Protein AF-A0AAD7A1N7-F1 (afdb_monomer)

Nearest PDB structures (foldseek):
  4u9l-assembly1_A  TM=2.825E-01  e=8.563E+00  Thermus thermophilus HB8

Radius of gyration: 31.61 Å; Cα contacts (8 Å, |Δi|>4): 191; chains: 1; bounding box: 47×62×105 Å

Secondary structure (DSSP, 8-state):
--------------------------------PPPPPTTSHHHHSS-HHHHHHHHHHHHHHH-HHHHHHHGGGHHHHHHHHHHS-S-S-HHHHHHHHHHHHHHHHHHHHHHHHHHHHHHHHHHHHHHT-HHHHS-HHHHHHHHHHTTGGGSHHHHHHHHHHHHHHHHHHHHHHHH-GGGHHHHHHHHHHHHHHHHHHTTT--S--TTTHHHHHHHHHHHHHHHHHHHHHS----HHHHHHHHHHHHHHHHHHHHHHHHHHHSS-TTTTSTT-HHHHHHHHHH-

Mean predicted aligned error: 15.77 Å

Structure (mmCIF, N/CA/C/O backbone):
data_AF-A0AAD7A1N7-F1
#
_entry.id   AF-A0AAD7A1N7-F1
#
loop_
_atom_site.group_PDB
_atom_site.id
_atom_site.type_sym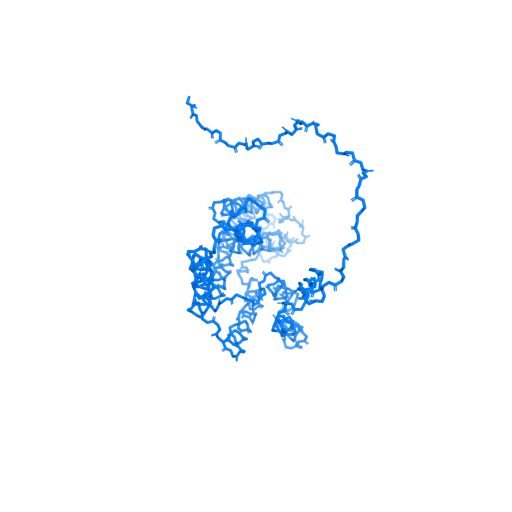bol
_atom_site.label_atom_id
_atom_site.label_alt_id
_atom_site.label_comp_id
_atom_site.label_asym_id
_atom_site.label_entity_id
_atom_site.label_seq_id
_atom_site.pdbx_PDB_ins_code
_atom_site.Cartn_x
_atom_site.Cartn_y
_atom_site.Cartn_z
_atom_site.occupancy
_atom_site.B_iso_or_equiv
_atom_site.auth_seq_id
_atom_site.auth_comp_id
_atom_site.auth_asym_id
_atom_site.auth_atom_id
_atom_site.pdbx_PDB_model_num
ATOM 1 N N . MET A 1 1 ? 10.925 37.060 13.774 1.00 38.03 1 MET A N 1
ATOM 2 C CA . MET A 1 1 ? 9.651 36.313 13.889 1.00 38.03 1 MET A CA 1
ATOM 3 C C . MET A 1 1 ? 9.986 34.977 14.539 1.00 38.03 1 MET A C 1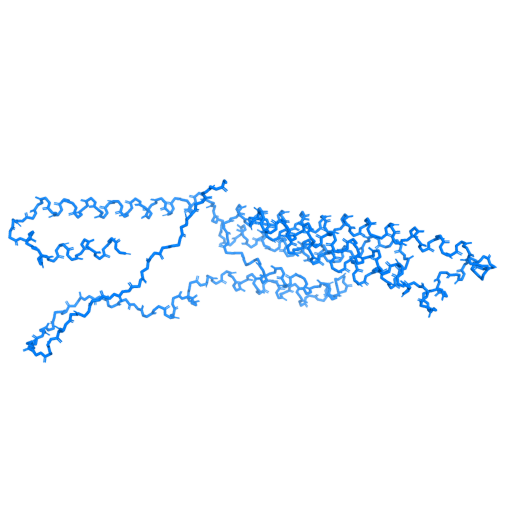
ATOM 5 O O . MET A 1 1 ? 10.585 34.152 13.877 1.00 38.03 1 MET A O 1
ATOM 9 N N . VAL A 1 2 ? 10.017 34.867 15.868 1.00 33.41 2 VAL A N 1
ATOM 10 C CA . VAL A 1 2 ? 8.900 34.861 16.840 1.00 33.41 2 VAL A CA 1
ATOM 11 C C . VAL A 1 2 ? 8.132 33.530 16.828 1.00 33.41 2 VAL A C 1
ATOM 13 O O . VAL A 1 2 ? 7.431 33.249 15.865 1.00 33.41 2 VAL A O 1
ATOM 16 N N . ALA A 1 3 ? 8.230 32.845 17.981 1.00 34.31 3 ALA A N 1
ATOM 17 C CA . ALA A 1 3 ? 7.344 31.821 18.561 1.00 34.31 3 ALA A CA 1
ATOM 18 C C . ALA A 1 3 ? 7.469 30.372 18.032 1.00 34.31 3 ALA A C 1
ATOM 20 O O . ALA A 1 3 ? 7.567 30.151 16.836 1.00 34.31 3 ALA A O 1
ATOM 21 N N . ARG A 1 4 ? 7.414 29.315 18.857 1.00 31.06 4 ARG A N 1
ATOM 22 C CA . ARG A 1 4 ? 7.379 29.171 20.326 1.00 31.06 4 ARG A CA 1
ATOM 23 C C . ARG A 1 4 ? 7.628 27.696 20.678 1.00 31.06 4 ARG A C 1
ATOM 25 O O . ARG A 1 4 ? 7.107 26.800 20.028 1.00 31.06 4 ARG A O 1
ATOM 32 N N . GLU A 1 5 ? 8.407 27.530 21.735 1.00 38.06 5 GLU A N 1
ATOM 33 C CA . GLU A 1 5 ? 8.433 26.506 22.783 1.00 38.06 5 GLU A CA 1
ATOM 34 C C . GLU A 1 5 ? 7.374 25.391 22.815 1.00 38.06 5 GLU A C 1
ATOM 36 O O . GLU A 1 5 ? 6.171 25.631 22.753 1.00 38.06 5 GLU A O 1
ATOM 41 N N . THR A 1 6 ? 7.842 24.173 23.108 1.00 32.16 6 THR A N 1
ATOM 42 C CA . THR A 1 6 ? 7.470 23.418 24.326 1.00 32.16 6 THR A CA 1
ATOM 43 C C . THR A 1 6 ? 8.372 22.184 24.445 1.00 32.16 6 THR A C 1
ATOM 45 O O . THR A 1 6 ? 8.095 21.125 23.888 1.00 32.16 6 THR A O 1
ATOM 48 N N . LYS A 1 7 ? 9.486 22.310 25.178 1.00 32.56 7 LYS A N 1
ATOM 49 C CA . LYS A 1 7 ? 10.144 21.157 25.799 1.00 32.56 7 LYS A CA 1
ATOM 50 C C . LYS A 1 7 ? 10.057 21.325 27.306 1.00 32.56 7 LYS A C 1
ATOM 52 O O . LYS A 1 7 ?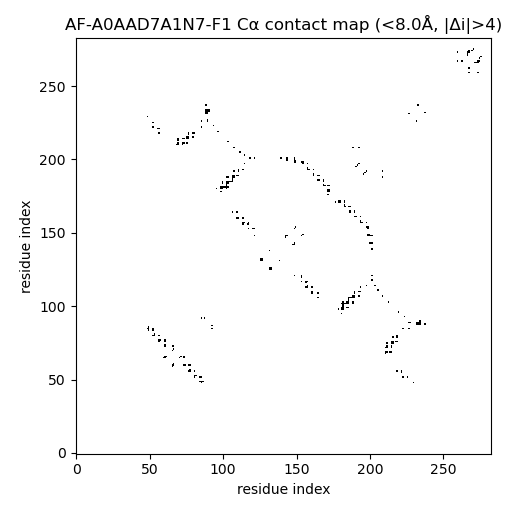 10.576 22.268 27.887 1.00 32.56 7 LYS A O 1
ATOM 57 N N . PHE A 1 8 ? 9.291 20.397 27.843 1.00 28.77 8 PHE A N 1
ATOM 58 C CA . PHE A 1 8 ? 8.895 20.183 29.214 1.00 28.77 8 PHE A CA 1
ATOM 59 C C . PHE A 1 8 ? 10.130 19.963 30.098 1.00 28.77 8 PHE A C 1
ATOM 61 O O . PHE A 1 8 ? 10.975 19.119 29.797 1.00 28.77 8 PHE A O 1
ATOM 68 N N . CYS A 1 9 ? 10.224 20.760 31.162 1.00 31.48 9 CYS A N 1
ATOM 69 C CA . CYS A 1 9 ? 11.112 20.558 32.298 1.00 31.48 9 CYS A CA 1
ATOM 70 C C . CYS A 1 9 ? 10.840 19.205 32.962 1.00 31.48 9 CYS A C 1
ATOM 72 O O . CYS A 1 9 ? 9.683 18.822 33.081 1.00 31.48 9 CYS A O 1
ATOM 74 N N . LEU A 1 10 ? 11.894 18.547 33.444 1.00 29.59 10 LEU A N 1
ATOM 75 C CA . LEU A 1 10 ? 12.014 18.025 34.812 1.00 29.59 10 LEU A CA 1
ATOM 76 C C . LEU A 1 10 ? 13.437 17.461 34.957 1.00 29.59 10 LEU A C 1
ATOM 78 O O . LEU A 1 10 ? 13.732 16.353 34.520 1.00 29.59 10 LEU A O 1
ATOM 82 N N . ALA A 1 11 ? 14.329 18.272 35.524 1.00 32.75 11 ALA A N 1
ATOM 83 C CA . ALA A 1 11 ? 15.546 17.802 36.167 1.00 32.75 11 ALA A CA 1
ATOM 84 C C . ALA A 1 11 ? 15.391 18.147 37.650 1.00 32.75 11 ALA A C 1
ATOM 86 O O . ALA A 1 11 ? 15.125 19.292 38.014 1.00 32.75 11 ALA A O 1
ATOM 87 N N . GLU A 1 12 ? 15.424 17.087 38.436 1.00 33.06 12 GLU A N 1
ATOM 88 C CA . GLU A 1 12 ? 15.034 16.955 39.828 1.00 33.06 12 GLU A CA 1
ATOM 89 C C . GLU A 1 12 ? 16.253 17.233 40.712 1.00 33.06 12 GLU A C 1
ATOM 91 O O . GLU A 1 12 ? 17.295 16.609 40.528 1.00 33.06 12 GLU A O 1
ATOM 96 N N . ASP A 1 13 ? 16.130 18.172 41.650 1.00 30.81 13 ASP A N 1
ATOM 97 C CA . ASP A 1 13 ? 17.070 18.328 42.759 1.00 30.81 13 ASP A CA 1
ATOM 98 C C . ASP A 1 13 ? 16.280 18.666 44.027 1.00 30.81 13 ASP A C 1
ATOM 100 O O . ASP A 1 13 ? 15.653 19.724 44.126 1.00 30.81 13 ASP A O 1
ATOM 104 N N . SER A 1 14 ? 16.212 17.716 44.960 1.00 35.47 14 SER A N 1
ATOM 105 C CA . SER A 1 14 ? 16.175 17.965 46.408 1.00 35.47 14 SER A CA 1
ATOM 106 C C . SER A 1 14 ? 16.147 16.640 47.171 1.00 35.47 14 SER A C 1
ATOM 108 O O . SER A 1 14 ? 15.133 15.965 47.333 1.00 35.47 14 SER A O 1
ATOM 110 N N . THR A 1 15 ? 17.324 16.309 47.682 1.00 35.03 15 THR A N 1
ATOM 111 C CA . THR A 1 15 ? 17.591 15.446 48.829 1.00 35.03 15 THR A CA 1
ATOM 112 C C . THR A 1 15 ? 16.569 15.608 49.962 1.00 35.03 15 THR A C 1
ATOM 114 O O . THR A 1 15 ? 16.513 16.656 50.607 1.00 35.03 15 THR A O 1
ATOM 117 N N . VAL A 1 16 ? 15.838 14.536 50.274 1.00 37.25 16 VAL A N 1
ATOM 118 C CA . VAL A 1 16 ? 15.186 14.334 51.575 1.00 37.25 16 VAL A CA 1
ATOM 119 C C . VAL A 1 16 ? 15.617 12.972 52.105 1.00 37.25 16 VAL A C 1
ATOM 121 O O . VAL A 1 16 ? 15.298 11.921 51.555 1.00 37.25 16 VAL A O 1
ATOM 124 N N . THR A 1 17 ? 16.402 13.024 53.170 1.00 34.56 17 THR A N 1
ATOM 125 C CA . THR A 1 17 ? 16.896 11.908 53.968 1.00 34.56 17 THR A CA 1
ATOM 126 C C . THR A 1 17 ? 15.738 11.217 54.694 1.00 34.56 17 THR A C 1
ATOM 128 O O . THR A 1 17 ? 15.094 11.811 55.556 1.00 34.56 17 THR A O 1
ATOM 131 N N . LEU A 1 18 ? 15.477 9.946 54.376 1.00 32.53 18 LEU A N 1
ATOM 132 C CA . LEU A 1 18 ? 14.566 9.092 55.143 1.00 32.53 18 LEU A CA 1
ATOM 133 C C . LEU A 1 18 ? 15.369 8.025 55.891 1.00 32.53 18 LEU A C 1
ATOM 135 O O . LEU A 1 18 ? 16.008 7.158 55.301 1.00 32.53 18 LEU A O 1
ATOM 139 N N . ASN A 1 19 ? 15.341 8.168 57.212 1.00 34.41 19 ASN A N 1
ATOM 140 C CA . ASN A 1 19 ? 15.938 7.302 58.220 1.00 34.41 19 ASN A CA 1
ATOM 141 C C . ASN A 1 19 ? 15.264 5.908 58.208 1.00 34.41 19 ASN A C 1
ATOM 143 O O . ASN A 1 19 ? 14.030 5.856 58.169 1.00 34.41 19 ASN A O 1
ATOM 147 N N . PRO A 1 20 ? 16.009 4.787 58.248 1.00 42.94 20 PRO A N 1
ATOM 148 C CA . PRO A 1 20 ? 15.433 3.453 58.195 1.00 42.94 20 PRO A CA 1
ATOM 149 C C . PRO A 1 20 ? 15.319 2.875 59.606 1.00 42.94 20 PRO A C 1
ATOM 151 O O . PRO A 1 20 ? 16.223 2.181 60.032 1.00 42.94 20 PRO A O 1
ATOM 154 N N . GLU A 1 21 ? 14.233 3.139 60.334 1.00 37.72 21 GLU A N 1
ATOM 155 C CA . GLU A 1 21 ? 13.842 2.305 61.483 1.00 37.72 21 GLU A CA 1
ATOM 156 C C . GLU A 1 21 ? 12.466 2.715 62.018 1.00 37.72 21 GLU A C 1
ATOM 158 O O . GLU A 1 21 ? 12.309 3.721 62.699 1.00 37.72 21 GLU A O 1
ATOM 163 N N . THR A 1 22 ? 11.436 1.942 61.674 1.00 39.34 22 THR A N 1
ATOM 164 C CA . THR A 1 22 ? 10.232 1.721 62.501 1.00 39.34 22 THR A CA 1
ATOM 165 C C . THR A 1 22 ? 9.461 0.544 61.906 1.00 39.34 22 THR A C 1
ATOM 167 O O . THR A 1 22 ? 8.505 0.667 61.144 1.00 39.34 22 THR A O 1
ATOM 170 N N . LEU A 1 23 ? 9.966 -0.639 62.246 1.00 36.31 23 LEU A N 1
ATOM 171 C CA . LEU A 1 23 ? 9.289 -1.925 62.168 1.00 36.31 23 LEU A CA 1
ATOM 172 C C . LEU A 1 23 ? 8.101 -1.948 63.138 1.00 36.31 23 LEU A C 1
ATOM 174 O O . LEU A 1 23 ? 8.316 -1.907 64.344 1.00 36.31 23 LEU A O 1
ATOM 178 N N . LEU A 1 24 ? 6.881 -2.132 62.628 1.00 37.47 24 LEU A N 1
ATOM 179 C CA . LEU A 1 24 ? 5.836 -2.896 63.320 1.00 37.47 24 LEU A CA 1
ATOM 180 C C . LEU A 1 24 ? 5.030 -3.731 62.303 1.00 37.47 24 LEU A C 1
ATOM 182 O O . LEU A 1 24 ? 4.874 -3.325 61.147 1.00 37.47 24 LEU A O 1
ATOM 186 N N . PRO A 1 25 ? 4.576 -4.935 62.698 1.00 37.19 25 PRO A N 1
ATOM 187 C CA . PRO A 1 25 ? 4.195 -6.001 61.784 1.00 37.19 25 PRO A CA 1
ATOM 188 C C . PRO A 1 25 ? 2.789 -5.767 61.234 1.00 37.19 25 PRO A C 1
ATOM 190 O O . PRO A 1 25 ? 1.817 -5.672 61.980 1.00 37.19 25 PRO A O 1
ATOM 193 N N . ARG A 1 26 ? 2.667 -5.701 59.905 1.00 33.41 26 ARG A N 1
ATOM 194 C CA . ARG A 1 26 ? 1.364 -5.633 59.246 1.00 33.41 26 ARG A CA 1
ATOM 195 C C . ARG A 1 26 ? 0.728 -7.019 59.248 1.00 33.41 26 ARG A C 1
ATOM 197 O O . ARG A 1 26 ? 1.101 -7.905 58.483 1.00 33.41 26 ARG A O 1
ATOM 204 N N . GLU A 1 27 ? -0.215 -7.163 60.162 1.00 35.78 27 GLU A N 1
ATOM 205 C CA . GLU A 1 27 ? -1.212 -8.216 60.244 1.00 35.78 27 GLU A CA 1
ATOM 206 C C . GLU A 1 27 ? -1.797 -8.548 58.858 1.00 35.78 27 GLU A C 1
ATOM 208 O O . GLU A 1 27 ? -2.098 -7.670 58.043 1.00 35.78 27 GLU A O 1
ATOM 213 N N . LYS A 1 28 ? -1.915 -9.848 58.583 1.00 36.59 28 LYS A N 1
ATOM 214 C CA . LYS A 1 28 ? -2.461 -10.420 57.353 1.00 36.59 28 LYS A CA 1
ATOM 215 C C . LYS A 1 28 ? -3.960 -10.107 57.253 1.00 36.59 28 LYS A C 1
ATOM 217 O O . LYS A 1 28 ? -4.769 -10.907 57.712 1.00 36.59 28 LYS A O 1
ATOM 222 N N . SER A 1 29 ? -4.350 -9.010 56.598 1.00 34.66 29 SER A N 1
ATOM 223 C CA . SER A 1 29 ? -5.728 -8.856 56.111 1.00 34.66 29 SER A CA 1
ATOM 224 C C . SER A 1 29 ? -5.859 -9.407 54.687 1.00 34.66 29 SER A C 1
ATOM 226 O O . SER A 1 2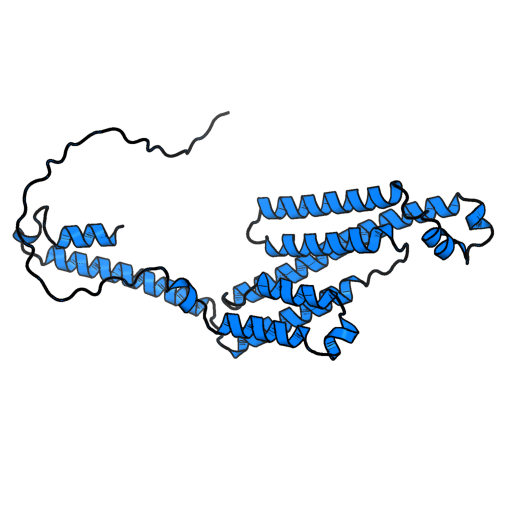9 ? -5.535 -8.801 53.668 1.00 34.66 29 SER A O 1
ATOM 228 N N . LEU A 1 30 ? -6.262 -10.669 54.691 1.00 41.75 30 LEU A N 1
ATOM 229 C CA . LEU A 1 30 ? -7.100 -11.375 53.734 1.00 41.75 30 LEU A CA 1
ATOM 230 C C . LEU A 1 30 ? -7.832 -10.476 52.705 1.00 41.75 30 LEU A C 1
ATOM 232 O O . LEU A 1 30 ? -8.692 -9.678 53.068 1.00 41.75 30 LEU A O 1
ATOM 236 N N . GLY A 1 31 ? -7.559 -10.704 51.415 1.00 40.62 31 GLY A N 1
ATOM 237 C CA . GLY A 1 31 ? -8.526 -10.452 50.340 1.00 40.62 31 GLY A CA 1
ATOM 238 C C . GLY A 1 31 ? -8.365 -9.173 49.512 1.00 40.62 31 GLY A C 1
ATOM 239 O O . GLY A 1 31 ? -9.290 -8.371 49.439 1.00 40.62 31 GLY A O 1
ATOM 240 N N . SER A 1 32 ? -7.262 -9.024 48.777 1.00 35.06 32 SER A N 1
ATOM 241 C CA . SER A 1 32 ? -7.294 -8.304 47.496 1.00 35.06 32 SER A CA 1
ATOM 242 C C . SER A 1 32 ? -6.585 -9.140 46.423 1.00 35.06 32 SER A C 1
ATOM 244 O O . SER A 1 32 ? -5.498 -9.661 46.681 1.00 35.06 32 SER A O 1
ATOM 246 N N . PRO A 1 33 ? -7.189 -9.345 45.237 1.00 45.75 33 PRO A N 1
ATOM 247 C CA . PRO A 1 33 ? -6.506 -10.030 44.152 1.00 45.75 33 PRO A CA 1
ATOM 248 C C . PRO A 1 33 ? -5.366 -9.131 43.668 1.00 45.75 33 PRO A C 1
ATOM 250 O O . PRO A 1 33 ? -5.587 -8.000 43.237 1.00 45.75 33 PRO A O 1
ATOM 253 N N . SER A 1 34 ? -4.135 -9.626 43.778 1.00 49.47 34 SER A N 1
ATOM 254 C CA . SER A 1 34 ? -2.969 -9.020 43.139 1.00 49.47 34 SER A CA 1
ATOM 255 C C . SER A 1 34 ? -3.217 -8.908 41.629 1.00 49.47 34 SER A C 1
ATOM 257 O O . SER A 1 34 ? -3.682 -9.893 41.045 1.00 49.47 34 SER A O 1
ATOM 259 N N . PRO A 1 35 ? -2.903 -7.774 40.974 1.00 54.62 35 PRO A N 1
ATOM 260 C CA . PRO A 1 35 ? -2.971 -7.705 39.521 1.00 54.62 35 PRO A CA 1
ATOM 261 C C . PRO A 1 35 ? -2.014 -8.758 38.932 1.00 54.62 35 PRO A C 1
ATOM 263 O O . PRO A 1 35 ? -0.875 -8.867 39.399 1.00 54.62 35 PRO A O 1
ATOM 266 N N . PRO A 1 36 ? -2.463 -9.582 37.968 1.00 55.75 36 PRO A N 1
ATOM 267 C CA . PRO A 1 36 ? -1.598 -10.573 37.348 1.00 55.75 36 PRO A CA 1
ATOM 268 C C . PRO A 1 36 ? -0.450 -9.860 36.615 1.00 55.75 36 PRO A C 1
ATOM 270 O O . PRO A 1 36 ? -0.666 -8.780 36.062 1.00 55.75 36 PRO A O 1
ATOM 273 N N . PRO A 1 37 ? 0.764 -10.436 36.595 1.00 47.88 37 PRO A N 1
ATOM 274 C CA . PRO A 1 37 ? 1.891 -9.821 35.901 1.00 47.88 37 PRO A CA 1
ATOM 275 C C . PRO A 1 37 ? 1.578 -9.561 34.421 1.00 47.88 37 PRO A C 1
ATOM 277 O O . PRO A 1 37 ? 1.142 -10.451 33.695 1.00 47.88 37 PRO A O 1
ATOM 280 N N . GLU A 1 38 ? 1.823 -8.331 33.967 1.00 53.34 38 GLU A N 1
ATOM 281 C CA . GLU A 1 38 ? 1.493 -7.799 32.628 1.00 53.34 38 GLU A CA 1
ATOM 282 C C . GLU A 1 38 ? 2.129 -8.549 31.441 1.00 53.34 38 GLU A C 1
ATOM 284 O O . GLU A 1 38 ? 1.881 -8.221 30.283 1.00 53.34 38 GLU A O 1
ATOM 289 N N . SER A 1 39 ? 2.958 -9.562 31.688 1.00 50.28 39 SER A N 1
ATOM 290 C CA . SER A 1 39 ? 3.731 -10.241 30.646 1.00 50.28 39 SER A CA 1
ATOM 291 C C . SER A 1 39 ? 2.947 -11.308 29.871 1.00 50.28 39 SER A C 1
ATOM 293 O O . SER A 1 39 ? 3.355 -11.656 28.766 1.00 50.28 39 SER A O 1
ATOM 295 N N . TYR A 1 40 ? 1.809 -11.802 30.375 1.00 42.91 40 TYR A N 1
ATOM 296 C CA . TYR A 1 40 ? 1.014 -12.858 29.708 1.00 42.91 40 TYR A CA 1
ATOM 297 C C . TYR A 1 40 ? -0.288 -12.368 29.063 1.00 42.91 40 TYR A C 1
ATOM 299 O O . TYR A 1 40 ? -0.915 -13.109 28.307 1.00 42.91 40 TYR A O 1
ATOM 307 N N . THR A 1 41 ? -0.698 -11.125 29.312 1.00 44.59 41 THR A N 1
ATOM 308 C CA . THR A 1 41 ? -1.924 -10.539 28.747 1.00 44.59 41 THR A CA 1
ATOM 309 C C . THR A 1 41 ? -1.760 -10.059 27.306 1.00 44.59 41 THR A C 1
ATOM 311 O O . THR A 1 41 ? -2.751 -9.961 26.589 1.00 44.59 41 THR A O 1
ATOM 314 N N . LEU A 1 42 ? -0.536 -9.817 26.825 1.00 44.59 42 LEU A N 1
ATOM 315 C CA . LEU A 1 42 ? -0.306 -9.435 25.423 1.00 44.59 42 LEU A CA 1
ATOM 316 C C . LEU A 1 42 ? -0.409 -10.614 24.443 1.00 44.59 42 LEU A C 1
ATOM 318 O O . LEU A 1 42 ? -0.814 -10.416 23.301 1.00 44.59 42 LEU A O 1
ATOM 322 N N . LEU A 1 43 ? -0.089 -11.841 24.874 1.00 41.25 43 LEU A N 1
ATOM 323 C CA . LEU A 1 43 ? -0.182 -13.026 24.012 1.00 41.25 43 LEU A CA 1
ATOM 324 C C . LEU A 1 43 ? -1.593 -13.641 24.013 1.00 41.25 43 LEU A C 1
ATOM 326 O O . LEU A 1 43 ? -2.032 -14.152 22.988 1.00 41.25 43 LEU A O 1
ATOM 330 N N . SER A 1 44 ? -2.324 -13.561 25.132 1.00 44.28 44 SER A N 1
ATOM 331 C CA . SER A 1 44 ? -3.706 -14.063 25.229 1.00 44.28 44 SER A CA 1
ATOM 332 C C . SER A 1 44 ? -4.762 -13.095 24.685 1.00 44.28 44 SER A C 1
ATOM 334 O O . SER A 1 44 ? -5.900 -13.504 24.462 1.00 44.28 44 SER A O 1
ATOM 336 N N . SER A 1 45 ? -4.399 -11.829 24.448 1.00 47.62 45 SER A N 1
ATOM 337 C CA . SER A 1 45 ? -5.288 -10.822 23.855 1.00 47.62 45 SER A CA 1
ATOM 338 C C . SER A 1 45 ? -5.186 -10.717 22.336 1.00 47.62 45 SER A C 1
ATOM 340 O O . SER A 1 45 ? -6.001 -10.015 21.742 1.00 47.62 45 SER A O 1
ATOM 342 N N . MET A 1 46 ? -4.249 -11.419 21.680 1.00 52.28 46 MET A N 1
ATOM 343 C CA . MET A 1 46 ? -4.348 -11.607 20.234 1.00 52.28 46 MET A CA 1
ATOM 344 C C . MET A 1 46 ? -5.483 -12.589 19.971 1.00 52.28 46 MET A C 1
ATOM 346 O O . MET A 1 46 ? -5.362 -13.775 20.288 1.00 52.28 46 MET A O 1
ATOM 350 N N . PRO A 1 47 ? -6.611 -12.127 19.419 1.00 64.88 47 PRO A N 1
ATOM 351 C CA . PRO A 1 47 ? -7.765 -12.984 19.340 1.00 64.88 47 PRO A CA 1
ATOM 352 C C . PRO A 1 47 ? -7.500 -14.044 18.257 1.00 64.88 47 PRO A C 1
ATOM 354 O O . PRO A 1 47 ? -6.880 -13.752 17.229 1.00 64.88 47 PRO A O 1
ATOM 357 N N . ALA A 1 48 ? -7.935 -15.287 18.491 1.00 61.59 48 ALA A N 1
ATOM 358 C CA . ALA A 1 48 ? -7.640 -16.461 17.653 1.00 61.59 48 ALA A CA 1
ATOM 359 C C . ALA A 1 48 ? -7.936 -16.258 16.147 1.00 61.59 48 ALA A C 1
ATOM 361 O O . ALA A 1 48 ? -7.371 -16.931 15.288 1.00 61.59 48 ALA A O 1
ATOM 362 N N . TRP A 1 49 ? -8.761 -15.270 15.805 1.00 60.38 49 TRP A N 1
ATOM 363 C CA . TRP A 1 49 ? -9.070 -14.828 14.444 1.00 60.38 49 TRP A CA 1
ATOM 364 C C . TRP A 1 49 ? -7.846 -14.317 13.664 1.00 60.38 49 TRP A C 1
ATOM 366 O O . TRP A 1 49 ? -7.756 -14.533 12.457 1.00 60.38 49 TRP A O 1
ATOM 376 N N . CYS A 1 50 ? -6.873 -13.689 14.334 1.00 61.66 50 CYS A N 1
ATOM 377 C CA . CYS A 1 50 ? -5.637 -13.216 13.696 1.00 61.66 50 CYS A CA 1
ATOM 378 C C . CYS A 1 50 ? -4.779 -14.398 13.199 1.00 61.66 50 CYS A C 1
ATOM 380 O O . CYS A 1 50 ? -4.152 -14.332 12.138 1.00 61.66 50 CYS A O 1
ATOM 382 N N . TRP A 1 51 ? -4.839 -15.520 13.925 1.00 65.19 51 TRP A N 1
ATOM 383 C CA . TRP A 1 51 ? -4.239 -16.798 13.537 1.00 65.19 51 TRP A CA 1
ATOM 384 C C . TRP A 1 51 ? -4.995 -17.479 12.391 1.00 65.19 51 TRP A C 1
ATOM 386 O O . TRP A 1 51 ? -4.371 -18.034 11.492 1.00 65.19 51 TRP A O 1
ATOM 396 N N . VAL A 1 52 ? -6.330 -17.390 12.361 1.00 61.53 52 VAL A N 1
ATOM 397 C CA . VAL A 1 52 ? -7.139 -17.911 11.241 1.00 61.53 52 VAL A CA 1
ATOM 398 C C . VAL A 1 52 ? -6.863 -17.135 9.951 1.00 61.53 52 VAL A C 1
ATOM 400 O O . VAL A 1 52 ? -6.744 -17.743 8.891 1.00 61.53 52 VAL A O 1
ATOM 403 N N . ALA A 1 53 ? -6.688 -15.814 10.025 1.00 59.19 53 ALA A N 1
ATOM 404 C CA . ALA A 1 53 ? -6.344 -14.993 8.865 1.00 59.19 53 ALA A CA 1
ATOM 405 C C . ALA A 1 53 ? -4.947 -15.312 8.308 1.00 59.19 53 ALA A C 1
ATOM 407 O O . ALA A 1 53 ? -4.766 -15.425 7.095 1.00 59.19 53 ALA A O 1
ATOM 408 N N . THR A 1 54 ? -3.961 -15.520 9.185 1.00 62.66 54 THR A N 1
ATOM 409 C CA . THR A 1 54 ? -2.614 -15.941 8.770 1.00 62.66 54 THR A CA 1
ATOM 410 C C . THR A 1 54 ? -2.602 -17.373 8.228 1.00 62.66 54 THR A C 1
ATOM 412 O O . THR A 1 54 ? -1.932 -17.624 7.226 1.00 62.66 54 THR A O 1
ATOM 415 N N . LEU A 1 55 ? -3.409 -18.283 8.788 1.00 65.44 55 LEU A N 1
ATOM 416 C CA . LEU A 1 55 ? -3.644 -19.624 8.237 1.00 65.44 55 LEU A CA 1
ATOM 417 C C . LEU A 1 55 ? -4.333 -19.580 6.864 1.00 65.44 55 LEU A C 1
ATOM 419 O O . LEU A 1 55 ? -3.923 -20.300 5.955 1.00 65.44 55 LEU A O 1
ATOM 423 N N . ALA A 1 56 ? -5.321 -18.706 6.667 1.00 62.31 56 ALA A N 1
ATOM 424 C CA . ALA A 1 56 ? -6.012 -18.534 5.388 1.00 62.31 56 ALA A CA 1
ATOM 425 C C . ALA A 1 56 ? -5.077 -17.992 4.291 1.00 62.31 56 ALA A C 1
ATOM 427 O O . ALA A 1 56 ? -5.089 -18.486 3.160 1.00 62.31 56 ALA A O 1
ATOM 428 N N . SER A 1 57 ? -4.196 -17.047 4.629 1.00 60.31 57 SER A N 1
ATOM 429 C CA . SER A 1 57 ? -3.138 -16.571 3.726 1.00 60.31 57 SER A CA 1
ATOM 430 C C . SER A 1 57 ? -2.112 -17.664 3.399 1.00 60.31 57 SER A C 1
ATOM 432 O O . SER A 1 57 ? -1.645 -17.754 2.262 1.00 60.31 57 SER A O 1
ATOM 434 N N . PHE A 1 58 ? -1.804 -18.546 4.355 1.00 60.16 58 PHE A N 1
ATOM 435 C CA . PHE A 1 58 ? -0.944 -19.715 4.136 1.00 60.16 58 PHE A CA 1
ATOM 436 C C . PHE A 1 58 ? -1.568 -20.733 3.166 1.00 60.16 58 PHE A C 1
ATOM 438 O O . PHE A 1 58 ? -0.868 -21.289 2.319 1.00 60.16 58 PHE A O 1
ATOM 445 N N . ILE A 1 59 ? -2.889 -20.935 3.230 1.00 64.00 59 ILE A N 1
ATOM 446 C CA . ILE A 1 59 ? -3.629 -21.841 2.334 1.00 64.00 59 ILE A CA 1
ATOM 447 C C . ILE A 1 59 ? -3.590 -21.347 0.877 1.00 64.00 59 ILE A C 1
ATOM 449 O O . ILE A 1 59 ? -3.451 -22.156 -0.043 1.00 64.00 59 ILE A O 1
ATOM 453 N N . ILE A 1 60 ? -3.635 -20.029 0.640 1.00 60.91 60 ILE A N 1
ATOM 454 C CA . ILE A 1 60 ? -3.503 -19.470 -0.719 1.00 60.91 60 ILE A CA 1
ATOM 455 C C . ILE A 1 60 ? -2.087 -19.615 -1.280 1.00 60.91 60 ILE A C 1
ATOM 457 O O . ILE A 1 60 ? -1.938 -19.840 -2.486 1.00 60.91 60 ILE A O 1
ATOM 461 N N . LEU A 1 61 ? -1.055 -19.524 -0.437 1.00 60.06 61 LEU A N 1
ATOM 462 C CA . LEU A 1 61 ? 0.325 -19.757 -0.868 1.00 60.06 61 LEU A CA 1
ATOM 463 C C . LEU A 1 61 ? 0.546 -21.216 -1.308 1.00 60.06 61 LEU A C 1
ATOM 465 O O . LEU A 1 61 ? 1.317 -21.470 -2.230 1.00 60.06 61 LEU A O 1
ATOM 469 N N . LEU A 1 62 ? -0.137 -22.169 -0.666 1.00 58.38 62 LEU A N 1
ATOM 470 C CA . LEU A 1 62 ? 0.086 -23.603 -0.865 1.00 58.38 62 LEU A CA 1
ATOM 471 C C . LEU A 1 62 ? -0.727 -24.211 -2.026 1.00 58.38 62 LEU A C 1
ATOM 473 O O . LEU A 1 62 ? -0.442 -25.324 -2.467 1.00 58.38 62 LEU A O 1
ATOM 477 N N . SER A 1 63 ? -1.735 -23.508 -2.552 1.00 62.22 63 SER A N 1
ATOM 478 C CA . SER A 1 63 ? -2.568 -24.035 -3.639 1.00 62.22 63 SER A CA 1
ATOM 479 C C . SER A 1 63 ? -1.801 -24.118 -4.969 1.00 62.22 63 SER A C 1
ATOM 481 O O . SER A 1 63 ? -1.381 -23.107 -5.533 1.00 62.22 63 SER A O 1
ATOM 483 N N . ASN A 1 64 ? -1.691 -25.331 -5.527 1.00 50.41 64 ASN A N 1
ATOM 484 C CA . ASN A 1 64 ? -1.046 -25.614 -6.822 1.00 50.41 64 ASN A CA 1
ATOM 485 C C . ASN A 1 64 ? -1.607 -24.781 -7.995 1.00 50.41 64 ASN A C 1
ATOM 487 O O . ASN A 1 64 ? -0.892 -24.507 -8.961 1.00 50.41 64 ASN A O 1
ATOM 491 N N . ALA A 1 65 ? -2.870 -24.348 -7.914 1.00 58.41 65 ALA A N 1
ATOM 492 C CA . ALA A 1 65 ? -3.477 -23.468 -8.913 1.00 58.41 65 ALA A CA 1
ATOM 493 C C . ALA A 1 65 ? -2.877 -22.050 -8.872 1.00 58.41 65 ALA A C 1
ATOM 495 O O . ALA A 1 65 ? -2.612 -21.468 -9.920 1.00 58.41 65 ALA A O 1
ATOM 496 N N . SER A 1 66 ? -2.586 -21.535 -7.671 1.00 61.75 66 SER A N 1
ATOM 497 C CA . SER A 1 66 ? -1.984 -20.215 -7.444 1.00 61.75 66 SER A CA 1
ATOM 498 C C . SER A 1 66 ? -0.539 -20.158 -7.951 1.00 61.75 66 SER A C 1
ATOM 500 O O . SER A 1 66 ? -0.130 -19.186 -8.590 1.00 61.75 66 SER A O 1
ATOM 502 N N . LEU A 1 67 ? 0.221 -21.244 -7.770 1.00 62.12 67 LEU A N 1
ATOM 503 C CA . LEU A 1 67 ? 1.623 -21.321 -8.187 1.00 62.12 67 LEU A CA 1
ATOM 504 C C . LEU A 1 67 ? 1.797 -21.235 -9.715 1.00 62.12 67 LEU A C 1
ATOM 506 O O . LEU A 1 67 ? 2.767 -20.644 -10.189 1.00 62.12 67 LEU A O 1
ATOM 510 N N . ARG A 1 68 ? 0.834 -21.759 -10.491 1.00 64.75 68 ARG A N 1
ATOM 511 C CA . ARG A 1 68 ? 0.847 -21.708 -11.966 1.00 64.75 68 ARG A CA 1
ATOM 512 C C . ARG A 1 68 ? 0.509 -20.333 -12.543 1.00 64.75 68 ARG A C 1
ATOM 514 O O . ARG A 1 68 ? 1.020 -19.999 -13.608 1.00 64.75 68 ARG A O 1
ATOM 521 N N . THR A 1 69 ? -0.336 -19.546 -11.879 1.00 66.62 69 THR A N 1
ATOM 522 C CA . THR A 1 69 ? -0.787 -18.235 -12.385 1.00 66.62 69 THR A CA 1
ATOM 523 C C . THR A 1 69 ? -0.052 -17.046 -11.773 1.00 66.62 69 THR A C 1
ATOM 525 O O . THR A 1 69 ? 0.101 -16.024 -12.438 1.00 66.62 69 THR A O 1
ATOM 528 N N . ILE A 1 70 ? 0.403 -17.156 -10.523 1.00 68.81 70 ILE A N 1
ATOM 529 C CA . ILE A 1 70 ? 0.923 -16.028 -9.732 1.00 68.81 70 ILE A CA 1
ATOM 530 C C . ILE A 1 70 ? 2.446 -16.139 -9.524 1.00 68.81 70 ILE A C 1
ATOM 532 O O . ILE A 1 70 ? 3.135 -15.123 -9.386 1.00 68.81 70 ILE A O 1
ATOM 536 N N . GLY A 1 71 ? 3.017 -17.348 -9.573 1.00 71.38 71 GLY A N 1
ATOM 537 C CA . GLY A 1 71 ? 4.461 -17.563 -9.428 1.00 71.38 71 GLY A CA 1
ATOM 538 C C . GLY A 1 71 ? 5.030 -16.900 -8.164 1.00 71.38 71 GLY A C 1
ATOM 539 O O . GLY A 1 71 ? 4.394 -16.892 -7.112 1.00 71.38 71 GLY A O 1
ATOM 540 N N . VAL A 1 72 ? 6.207 -16.270 -8.273 1.00 73.69 72 VAL A N 1
ATOM 541 C CA . VAL A 1 72 ? 6.877 -15.563 -7.158 1.00 73.69 72 VAL A CA 1
ATOM 542 C C . VAL A 1 72 ? 6.051 -14.411 -6.560 1.00 73.69 72 VAL A C 1
ATOM 544 O O . VAL A 1 72 ? 6.289 -14.003 -5.425 1.00 73.69 72 VAL A O 1
ATOM 547 N N . THR A 1 73 ? 5.039 -13.897 -7.272 1.00 74.44 73 THR A N 1
ATOM 548 C CA . THR A 1 73 ? 4.222 -12.786 -6.756 1.00 74.44 73 THR A CA 1
ATOM 549 C C . THR A 1 73 ? 3.254 -13.191 -5.640 1.00 74.44 73 THR A C 1
ATOM 551 O O . THR A 1 73 ? 2.722 -12.314 -4.964 1.00 74.44 73 THR A O 1
ATOM 554 N N . GLY A 1 74 ? 3.110 -14.492 -5.350 1.00 72.75 74 GLY A N 1
ATOM 555 C CA . GLY A 1 74 ? 2.348 -14.983 -4.195 1.00 72.75 74 GLY A CA 1
ATOM 556 C C . GLY A 1 74 ? 2.904 -14.508 -2.846 1.00 72.75 74 GLY A C 1
ATOM 557 O O . GLY A 1 74 ? 2.142 -14.324 -1.899 1.00 72.75 74 GLY A O 1
ATOM 558 N N . PHE A 1 75 ? 4.203 -14.196 -2.768 1.00 76.62 75 PHE A N 1
ATOM 559 C CA . PHE A 1 75 ? 4.813 -13.604 -1.573 1.00 76.62 75 PHE A CA 1
ATOM 560 C C . PHE A 1 75 ? 4.174 -12.261 -1.181 1.00 76.62 75 PHE A C 1
ATOM 562 O O . PHE A 1 75 ? 4.051 -11.959 0.004 1.00 76.62 75 PHE A O 1
ATOM 569 N N . PHE A 1 76 ? 3.691 -11.474 -2.150 1.00 77.38 76 PHE A N 1
ATOM 570 C CA . PHE A 1 76 ? 3.027 -10.204 -1.853 1.00 77.38 76 PHE A CA 1
ATOM 571 C C . PHE A 1 76 ? 1.693 -10.390 -1.124 1.00 77.38 76 PHE A C 1
ATOM 573 O O . PHE A 1 76 ? 1.325 -9.527 -0.329 1.00 77.38 76 PHE A O 1
ATOM 580 N N . ALA A 1 77 ? 0.996 -11.512 -1.328 1.00 77.81 77 ALA A N 1
ATOM 581 C CA . ALA A 1 77 ? -0.208 -11.827 -0.562 1.00 77.81 77 ALA A CA 1
ATOM 582 C C . ALA A 1 77 ? 0.131 -12.085 0.918 1.00 77.81 77 ALA A C 1
ATOM 584 O O . ALA A 1 77 ? -0.529 -11.540 1.800 1.00 77.81 77 ALA A O 1
ATOM 585 N N . LEU A 1 78 ? 1.218 -12.818 1.198 1.00 77.19 78 LEU A N 1
ATOM 586 C CA . LEU A 1 78 ? 1.710 -13.012 2.569 1.00 77.19 78 LEU A CA 1
ATOM 587 C C . LEU A 1 78 ? 2.173 -11.706 3.209 1.00 77.19 78 LEU A C 1
ATOM 589 O O . LEU A 1 78 ? 1.810 -11.417 4.345 1.00 77.19 78 LEU A O 1
ATOM 593 N N . LEU A 1 79 ? 2.947 -10.901 2.480 1.00 82.06 79 LEU A N 1
ATOM 594 C CA . LEU A 1 79 ? 3.424 -9.611 2.973 1.00 82.06 79 LEU A CA 1
ATOM 595 C C . LEU A 1 79 ? 2.240 -8.702 3.330 1.00 82.06 79 LEU A C 1
ATOM 597 O O . LEU A 1 79 ? 2.229 -8.088 4.395 1.00 82.06 79 LEU A O 1
ATOM 601 N N . THR A 1 80 ? 1.204 -8.677 2.488 1.00 80.75 80 THR A N 1
ATOM 602 C CA . THR A 1 80 ? -0.022 -7.911 2.759 1.00 80.75 80 THR A CA 1
ATOM 603 C C . THR A 1 80 ? -0.759 -8.436 3.993 1.00 80.75 80 THR A C 1
ATOM 605 O O . THR A 1 80 ? -1.239 -7.636 4.794 1.00 80.75 80 THR A O 1
ATOM 608 N N . SER A 1 81 ? -0.768 -9.755 4.205 1.00 79.44 81 SER A N 1
ATOM 609 C CA . SER A 1 81 ? -1.335 -10.376 5.406 1.00 79.44 81 SER A CA 1
ATOM 610 C C . SER A 1 81 ? -0.616 -10.001 6.698 1.00 79.44 81 SER A C 1
ATOM 612 O O . SER A 1 81 ? -1.264 -9.893 7.735 1.00 79.44 81 SER A O 1
ATOM 614 N N . LEU A 1 82 ? 0.703 -9.809 6.648 1.00 79.56 82 LEU A N 1
ATOM 615 C CA . LEU A 1 82 ? 1.498 -9.407 7.811 1.00 79.56 82 LEU A CA 1
ATOM 616 C C . LEU A 1 82 ? 1.361 -7.913 8.114 1.00 79.56 82 LEU A C 1
ATOM 618 O O . LEU A 1 82 ? 1.349 -7.520 9.277 1.00 79.56 82 LEU A O 1
ATOM 622 N N . LEU A 1 83 ? 1.25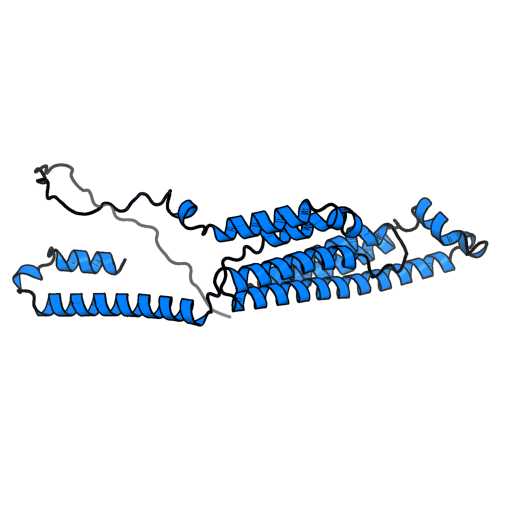3 -7.080 7.076 1.00 80.31 83 LEU A N 1
ATOM 623 C CA . LEU A 1 83 ? 1.093 -5.634 7.236 1.00 80.31 83 LEU A CA 1
ATOM 624 C C . LEU A 1 83 ? -0.312 -5.230 7.679 1.00 80.31 83 LEU A C 1
ATOM 626 O O . LEU A 1 83 ? -0.470 -4.187 8.312 1.00 80.31 83 LEU A O 1
ATOM 630 N N . LEU A 1 84 ? -1.323 -6.018 7.317 1.00 77.19 84 LEU A N 1
ATOM 631 C CA . LEU A 1 84 ? -2.723 -5.671 7.518 1.00 77.19 84 LEU A CA 1
ATOM 632 C C . LEU A 1 84 ? -3.478 -6.792 8.249 1.00 77.19 84 LEU A C 1
ATOM 634 O O . LEU A 1 84 ? -4.360 -7.412 7.650 1.00 77.19 84 LEU A O 1
ATOM 638 N N . PRO A 1 85 ? -3.158 -7.081 9.525 1.00 73.31 85 PRO A N 1
ATOM 639 C CA . PRO A 1 85 ? -3.901 -8.097 10.245 1.00 73.31 85 PRO A CA 1
ATOM 640 C C . PRO A 1 85 ? -5.363 -7.635 10.427 1.00 73.31 85 PRO A C 1
ATOM 642 O O . PRO A 1 85 ? -5.601 -6.467 10.750 1.00 73.31 85 PRO A O 1
ATOM 645 N N . PRO A 1 86 ? -6.363 -8.511 10.217 1.00 69.62 86 PRO A N 1
ATOM 646 C CA . PRO A 1 86 ? -7.779 -8.151 10.290 1.00 69.62 86 PRO A CA 1
ATOM 647 C C . PRO A 1 86 ? -8.265 -8.096 11.748 1.00 69.62 86 PRO A C 1
ATOM 649 O O . PRO A 1 86 ? -9.124 -8.868 12.160 1.00 69.62 86 PRO A O 1
ATOM 652 N N . TYR A 1 87 ? -7.687 -7.193 12.541 1.00 71.56 87 TYR A N 1
ATOM 653 C CA . TYR A 1 87 ? -8.113 -6.896 13.917 1.00 71.56 87 TYR A CA 1
ATOM 654 C C . TYR A 1 87 ? -8.949 -5.607 14.012 1.00 71.56 87 TYR A C 1
ATOM 656 O O . TYR A 1 87 ? -9.408 -5.245 15.091 1.00 71.56 87 TYR A O 1
ATOM 664 N N . LEU A 1 88 ? -9.108 -4.887 12.897 1.00 73.12 88 LEU A N 1
ATOM 665 C CA . LEU A 1 88 ? -9.760 -3.578 12.839 1.00 73.12 88 LEU A CA 1
ATOM 666 C C . LEU A 1 88 ? -11.263 -3.701 12.513 1.00 73.12 88 LEU A C 1
ATOM 668 O O . LEU A 1 88 ? -11.646 -4.606 11.763 1.00 73.12 88 LEU A O 1
ATOM 672 N N . PRO A 1 89 ? -12.106 -2.752 12.982 1.00 81.06 89 PRO A N 1
ATOM 673 C CA . PRO A 1 89 ? -13.527 -2.694 12.636 1.00 81.06 89 PRO A CA 1
ATOM 674 C C . PRO A 1 89 ? -13.750 -2.713 11.122 1.00 81.06 89 PRO A C 1
ATOM 676 O O . PRO A 1 89 ? -12.964 -2.134 10.363 1.00 81.06 89 PRO A O 1
ATOM 679 N N . VAL A 1 90 ? -14.864 -3.301 10.672 1.00 81.94 90 VAL A N 1
ATOM 680 C CA . VAL A 1 90 ? -15.129 -3.569 9.240 1.00 81.94 90 VAL A CA 1
ATOM 681 C C . VAL A 1 90 ? -14.940 -2.329 8.355 1.00 81.94 90 VAL A C 1
ATOM 683 O O . VAL A 1 90 ? -14.330 -2.399 7.288 1.00 81.94 90 VAL A O 1
ATOM 686 N N . GLN A 1 91 ? -15.407 -1.168 8.816 1.00 82.81 91 GLN A N 1
ATOM 687 C CA . GLN A 1 91 ? -15.329 0.082 8.056 1.00 82.81 91 GLN A CA 1
ATOM 688 C C . GLN A 1 91 ? -13.889 0.594 7.884 1.00 82.81 91 GLN A C 1
ATOM 690 O O . GLN A 1 91 ? -13.536 1.088 6.813 1.00 82.81 91 GLN A O 1
ATOM 695 N N . LEU A 1 92 ? -13.045 0.441 8.908 1.00 82.75 92 LEU A N 1
ATOM 696 C CA . LEU A 1 92 ? -11.620 0.777 8.839 1.00 82.75 92 LEU A CA 1
ATOM 697 C C . LEU A 1 92 ? -10.874 -0.184 7.915 1.00 82.75 92 LEU A C 1
ATOM 699 O O . LEU A 1 92 ? -10.042 0.259 7.125 1.00 82.75 92 LEU A O 1
ATOM 703 N N . THR A 1 93 ? -11.218 -1.471 7.958 1.00 83.19 93 THR A N 1
ATOM 704 C CA . THR A 1 93 ? -10.647 -2.493 7.075 1.00 83.19 93 THR A CA 1
ATOM 705 C C . THR A 1 93 ? -10.967 -2.197 5.610 1.00 83.19 93 THR A C 1
ATOM 707 O O . THR A 1 93 ? -10.054 -2.146 4.792 1.00 83.19 93 THR A O 1
ATOM 710 N N . ILE A 1 94 ? -12.221 -1.889 5.261 1.00 85.50 94 ILE A N 1
ATOM 711 C CA . ILE A 1 94 ? -12.602 -1.520 3.883 1.00 85.50 94 ILE A CA 1
ATOM 712 C C . ILE A 1 94 ? -11.882 -0.244 3.426 1.00 85.50 94 ILE A C 1
ATOM 714 O O . ILE A 1 94 ? -11.383 -0.185 2.299 1.00 85.50 94 ILE A O 1
ATOM 718 N N . PHE A 1 95 ? -11.770 0.762 4.299 1.00 87.25 95 PHE A N 1
ATOM 719 C CA . PHE A 1 95 ? -11.018 1.978 3.993 1.00 87.25 95 PHE A CA 1
ATOM 720 C C . PHE A 1 95 ? -9.541 1.664 3.704 1.00 87.25 95 PHE A C 1
ATOM 722 O O . PHE A 1 95 ? -9.017 2.079 2.668 1.00 87.25 95 PHE A O 1
ATOM 729 N N . LEU A 1 96 ? -8.889 0.849 4.536 1.00 87.88 96 LEU A N 1
ATOM 730 C CA . LEU A 1 96 ? -7.513 0.395 4.317 1.00 87.88 96 LEU A CA 1
ATOM 731 C C . LEU A 1 96 ? -7.355 -0.367 2.993 1.00 87.88 96 LEU A C 1
ATOM 733 O O . LEU A 1 96 ? -6.453 -0.046 2.219 1.00 87.88 96 LEU A O 1
ATOM 737 N N . LEU A 1 97 ? -8.254 -1.303 2.677 1.00 87.88 97 LEU A N 1
ATOM 738 C CA . LEU A 1 97 ? -8.221 -2.058 1.417 1.00 87.88 97 LEU A CA 1
ATOM 739 C C . LEU A 1 97 ? -8.362 -1.127 0.201 1.00 87.88 97 LEU A C 1
ATOM 741 O O . LEU A 1 97 ? -7.630 -1.272 -0.778 1.00 87.88 97 LEU A O 1
ATOM 745 N N . SER A 1 98 ? -9.236 -0.119 0.274 1.00 88.75 98 SER A N 1
ATOM 746 C CA . SER A 1 98 ? -9.391 0.870 -0.802 1.00 88.75 98 SER A CA 1
ATOM 747 C C . SER A 1 98 ? -8.127 1.715 -1.005 1.00 88.75 98 SER A C 1
ATOM 749 O O . SER A 1 98 ? -7.689 1.913 -2.140 1.00 88.75 98 SER A O 1
ATOM 751 N N . THR A 1 99 ? -7.481 2.1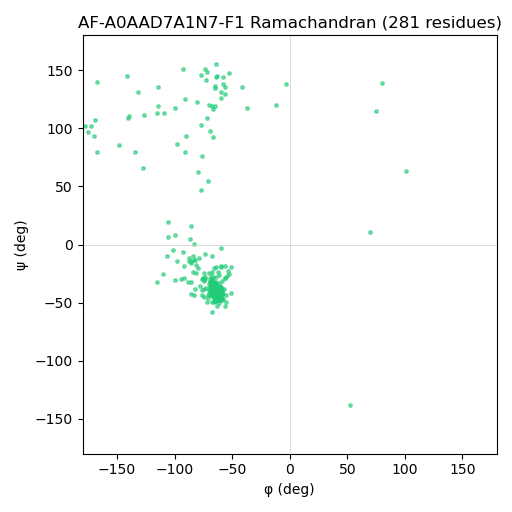46 0.085 1.00 89.25 99 THR A N 1
ATOM 752 C CA . THR A 1 99 ? -6.224 2.909 0.016 1.00 89.25 99 THR A CA 1
ATOM 753 C C . THR A 1 99 ? -5.063 2.068 -0.512 1.00 89.25 99 THR A C 1
ATOM 755 O O . THR A 1 99 ? -4.195 2.589 -1.210 1.00 89.25 99 THR A O 1
ATOM 758 N N . LEU A 1 100 ? -5.069 0.758 -0.263 1.00 89.38 100 LEU A N 1
ATOM 759 C CA . LEU A 1 100 ? -4.106 -0.177 -0.835 1.00 89.38 100 LEU A CA 1
ATOM 760 C C . LEU A 1 100 ? -4.254 -0.259 -2.360 1.00 89.38 100 LEU A C 1
ATOM 762 O O . LEU A 1 100 ? -3.266 -0.115 -3.085 1.00 89.38 100 LEU A O 1
ATOM 766 N N . VAL A 1 101 ? -5.483 -0.435 -2.857 1.00 89.94 101 VAL A N 1
ATOM 767 C CA . VAL A 1 101 ? -5.769 -0.473 -4.302 1.00 89.94 101 VAL A CA 1
ATOM 768 C C . VAL A 1 101 ? -5.398 0.858 -4.960 1.00 89.94 101 VAL A C 1
ATOM 770 O O . VAL A 1 101 ? -4.739 0.865 -6.001 1.00 89.94 101 VAL A O 1
ATOM 773 N N . ALA A 1 102 ? -5.739 1.985 -4.330 1.00 90.38 102 ALA A N 1
ATOM 774 C CA . ALA A 1 102 ? -5.342 3.311 -4.798 1.00 90.38 102 ALA A CA 1
ATOM 775 C C . ALA A 1 102 ? -3.812 3.471 -4.865 1.00 90.38 102 ALA A C 1
ATOM 777 O O . ALA A 1 102 ? -3.294 4.051 -5.822 1.00 90.38 102 ALA A O 1
ATOM 778 N N . GLY A 1 103 ? -3.079 2.907 -3.901 1.00 89.19 103 GLY A N 1
ATOM 779 C CA . GLY A 1 103 ? -1.615 2.875 -3.892 1.00 89.19 103 GLY A CA 1
ATOM 780 C C . GLY A 1 103 ? -1.038 2.095 -5.072 1.00 89.19 103 GLY A C 1
ATOM 781 O O . GLY A 1 103 ? -0.175 2.614 -5.782 1.00 89.19 103 GLY A O 1
ATOM 782 N N . LEU A 1 104 ? -1.561 0.893 -5.347 1.00 88.69 104 LEU A N 1
ATOM 783 C CA . LEU A 1 104 ? -1.144 0.088 -6.505 1.00 88.69 104 LEU A CA 1
ATOM 784 C C . LEU A 1 104 ? -1.411 0.810 -7.831 1.00 88.69 104 LEU A C 1
ATOM 786 O O . LEU A 1 104 ? -0.534 0.843 -8.694 1.00 88.69 104 LEU A O 1
ATOM 790 N N . LEU A 1 105 ? -2.595 1.406 -7.993 1.00 88.44 105 LEU A N 1
ATOM 791 C CA . LEU A 1 105 ? -2.963 2.144 -9.206 1.00 88.44 105 LEU A CA 1
ATOM 792 C C . LEU A 1 105 ? -2.093 3.390 -9.404 1.00 88.44 105 LEU A C 1
ATOM 794 O O . LEU A 1 105 ? -1.674 3.684 -10.523 1.00 88.44 105 LEU A O 1
ATOM 798 N N . SER A 1 106 ? -1.771 4.095 -8.319 1.00 88.31 106 SER A N 1
ATOM 799 C CA . SER A 1 106 ? -0.892 5.268 -8.361 1.00 88.31 106 SER A CA 1
ATOM 800 C C . SER A 1 106 ? 0.538 4.880 -8.751 1.00 88.31 106 SER A C 1
ATOM 802 O O . SER A 1 106 ? 1.134 5.509 -9.626 1.00 88.31 106 SER A O 1
ATOM 804 N N . GLY A 1 107 ? 1.073 3.800 -8.167 1.00 87.25 107 GLY A N 1
ATOM 805 C CA . GLY A 1 107 ? 2.382 3.256 -8.538 1.00 87.25 107 GLY A CA 1
ATOM 806 C C . GLY A 1 107 ? 2.427 2.765 -9.990 1.00 87.25 107 GLY A C 1
ATOM 807 O O . GLY A 1 107 ? 3.400 3.013 -10.703 1.00 87.25 107 GLY A O 1
ATOM 808 N N . TRP A 1 108 ? 1.337 2.156 -10.466 1.00 87.00 108 TRP A N 1
ATOM 809 C CA . TRP A 1 108 ? 1.173 1.748 -11.862 1.00 87.00 108 TRP A CA 1
ATOM 810 C C . TRP A 1 108 ? 1.193 2.936 -12.827 1.00 87.00 108 TRP A C 1
ATOM 812 O O . TRP A 1 108 ? 1.907 2.903 -13.831 1.00 87.00 108 TRP A O 1
ATOM 822 N N . GLY A 1 109 ? 0.453 4.003 -12.512 1.00 87.50 109 GLY A N 1
ATOM 823 C CA . GLY A 1 109 ? 0.381 5.206 -13.340 1.00 87.50 109 GLY A CA 1
ATOM 824 C C . GLY A 1 109 ? 1.751 5.857 -13.537 1.00 87.50 109 GLY A C 1
ATOM 825 O O . GLY A 1 109 ? 2.153 6.131 -14.672 1.00 87.50 109 GLY A O 1
ATOM 826 N N . ILE A 1 110 ? 2.509 6.029 -12.450 1.00 88.19 110 ILE A N 1
ATOM 827 C CA . ILE A 1 110 ? 3.872 6.581 -12.511 1.00 88.19 110 ILE A CA 1
ATOM 828 C C . ILE A 1 110 ? 4.808 5.618 -13.267 1.00 88.19 110 ILE A C 1
ATOM 830 O O . ILE A 1 110 ? 5.602 6.060 -14.102 1.00 88.19 110 ILE A O 1
ATOM 834 N N . GLY A 1 111 ? 4.668 4.304 -13.059 1.00 85.06 111 GLY A N 1
ATOM 835 C CA . GLY A 1 111 ? 5.439 3.275 -13.765 1.00 85.06 111 GLY A CA 1
ATOM 836 C C . GLY A 1 111 ? 5.238 3.286 -15.287 1.00 85.06 111 GLY A C 1
ATOM 837 O O . GLY A 1 111 ? 6.209 3.194 -16.044 1.00 85.06 111 GLY A O 1
ATOM 838 N N . ILE A 1 112 ? 4.004 3.479 -15.768 1.00 84.62 112 ILE A N 1
ATOM 839 C CA . ILE A 1 112 ? 3.724 3.640 -17.206 1.00 84.62 112 ILE A CA 1
ATOM 840 C C . ILE A 1 112 ? 4.386 4.908 -17.749 1.00 84.62 112 ILE A C 1
ATOM 842 O O . ILE A 1 112 ? 4.949 4.882 -18.849 1.00 84.62 112 ILE A O 1
ATOM 846 N N . GLY A 1 113 ? 4.337 6.006 -16.990 1.00 84.88 113 GLY A N 1
ATOM 847 C CA . GLY A 1 113 ? 5.010 7.258 -17.339 1.00 84.88 113 GLY A CA 1
ATOM 848 C C . GLY A 1 113 ? 6.509 7.052 -17.568 1.00 84.88 113 GLY A C 1
ATOM 849 O O . GLY A 1 113 ? 7.022 7.401 -18.635 1.00 84.88 113 GLY A O 1
ATOM 850 N N . ALA A 1 114 ? 7.178 6.382 -16.626 1.00 83.31 114 ALA A N 1
ATOM 851 C CA . ALA A 1 114 ? 8.599 6.054 -16.717 1.00 83.31 114 ALA A CA 1
ATOM 852 C C . ALA A 1 114 ? 8.921 5.193 -17.953 1.00 83.31 114 ALA A C 1
ATOM 854 O O . ALA A 1 114 ? 9.852 5.492 -18.702 1.00 83.31 114 ALA A O 1
ATOM 855 N N . MET A 1 115 ? 8.110 4.165 -18.232 1.00 79.56 115 MET A N 1
ATOM 856 C CA . MET A 1 115 ? 8.292 3.302 -19.407 1.00 79.56 115 MET A CA 1
ATOM 857 C C . MET A 1 115 ? 8.118 4.045 -20.731 1.00 79.56 115 MET A C 1
ATOM 859 O O . MET A 1 115 ? 8.851 3.783 -21.686 1.00 79.56 115 MET A O 1
ATOM 863 N N . ARG A 1 116 ? 7.159 4.973 -20.819 1.00 83.12 116 ARG A N 1
ATOM 864 C CA . ARG A 1 116 ? 6.976 5.789 -22.027 1.00 83.12 116 ARG A CA 1
ATOM 865 C C . ARG A 1 116 ? 8.169 6.709 -22.259 1.00 83.12 116 ARG A C 1
ATOM 867 O O . ARG A 1 116 ? 8.644 6.780 -23.392 1.00 83.12 116 ARG A O 1
ATOM 874 N N . ALA A 1 117 ? 8.657 7.365 -21.208 1.00 82.19 117 ALA A N 1
ATOM 875 C CA . ALA A 1 117 ? 9.799 8.268 -21.287 1.00 82.19 117 ALA A CA 1
ATOM 876 C C . ALA A 1 117 ? 11.085 7.530 -21.696 1.00 82.19 117 ALA A C 1
ATOM 878 O O . ALA A 1 117 ? 11.760 7.930 -22.645 1.00 82.19 117 ALA A O 1
ATOM 879 N N . ALA A 1 118 ? 11.384 6.403 -21.049 1.00 78.31 118 ALA A N 1
ATOM 880 C CA . ALA A 1 118 ? 12.573 5.617 -21.357 1.00 78.31 118 ALA A CA 1
ATOM 881 C C . ALA A 1 118 ? 12.525 5.001 -22.764 1.00 78.31 118 ALA A C 1
ATOM 883 O O . ALA A 1 118 ? 13.509 5.057 -23.501 1.00 78.31 118 ALA A O 1
ATOM 884 N N . ASN A 1 119 ? 11.371 4.475 -23.188 1.00 77.75 119 ASN A N 1
ATOM 885 C CA . ASN A 1 119 ? 11.238 3.901 -24.525 1.00 77.75 119 ASN A CA 1
ATOM 886 C C . ASN A 1 119 ? 11.353 4.960 -25.637 1.00 77.75 119 ASN A C 1
ATOM 888 O O . ASN A 1 119 ? 11.871 4.652 -26.706 1.00 77.75 119 ASN A O 1
ATOM 892 N N . ALA A 1 120 ? 10.922 6.205 -25.407 1.00 80.88 120 ALA A N 1
ATOM 893 C CA . ALA A 1 120 ? 11.131 7.287 -26.373 1.00 80.88 120 ALA A CA 1
ATOM 894 C C . ALA A 1 120 ? 12.630 7.545 -26.614 1.00 80.88 120 ALA A C 1
ATOM 896 O O . ALA A 1 120 ? 13.069 7.643 -27.761 1.00 80.88 120 ALA A O 1
ATOM 897 N N . GLN A 1 121 ? 13.424 7.559 -25.541 1.00 79.25 121 GLN A N 1
ATOM 898 C CA . GLN A 1 121 ? 14.873 7.752 -25.620 1.00 79.25 121 GLN A CA 1
ATOM 899 C C . GLN A 1 121 ? 15.586 6.576 -26.298 1.00 79.25 121 GLN A C 1
ATOM 901 O O . GLN A 1 121 ? 16.502 6.755 -27.107 1.00 79.25 121 GLN A O 1
ATOM 906 N N . ILE A 1 122 ? 15.137 5.359 -26.002 1.00 76.81 122 ILE A N 1
ATOM 907 C CA . ILE A 1 122 ? 15.638 4.142 -26.635 1.00 76.81 122 ILE A CA 1
ATOM 908 C C . ILE A 1 122 ? 15.330 4.149 -28.141 1.00 76.81 122 ILE A C 1
ATOM 910 O O . ILE A 1 122 ? 16.214 3.885 -28.953 1.00 76.81 122 ILE A O 1
ATOM 914 N N . GLN A 1 123 ? 14.109 4.514 -28.541 1.00 76.94 123 GLN A N 1
ATOM 915 C CA . GLN A 1 123 ? 13.728 4.587 -29.954 1.00 76.94 123 GLN A CA 1
ATOM 916 C C . GLN A 1 123 ? 14.506 5.654 -30.728 1.00 76.94 123 GLN A C 1
ATOM 918 O O . GLN A 1 123 ? 14.861 5.416 -31.882 1.00 76.94 123 GLN A O 1
ATOM 923 N N . ALA A 1 124 ? 14.806 6.798 -30.112 1.00 79.44 124 ALA A N 1
ATOM 924 C CA . ALA A 1 124 ? 15.670 7.808 -30.719 1.00 79.44 124 ALA A CA 1
ATOM 925 C C . ALA A 1 124 ? 17.084 7.256 -30.971 1.00 79.44 124 ALA A C 1
ATOM 927 O O . ALA A 1 124 ? 17.612 7.399 -32.070 1.00 79.44 124 ALA A O 1
ATOM 928 N N . SER A 1 125 ? 17.640 6.538 -29.990 1.00 74.75 125 SER A N 1
ATOM 929 C CA . SER A 1 125 ? 18.983 5.945 -30.067 1.00 74.75 125 SER A CA 1
ATOM 930 C C . SER A 1 125 ? 19.094 4.837 -31.125 1.00 74.75 125 SER A C 1
ATOM 932 O O . SER A 1 125 ? 20.121 4.716 -31.792 1.00 74.75 125 SER A O 1
ATOM 934 N N . ILE A 1 126 ? 18.034 4.042 -31.315 1.00 75.25 126 ILE A N 1
ATOM 935 C CA . ILE A 1 126 ? 17.969 3.008 -32.361 1.00 75.25 126 ILE A CA 1
ATOM 936 C C . ILE A 1 126 ? 17.915 3.650 -33.754 1.00 75.25 126 ILE A C 1
ATOM 938 O O . ILE A 1 126 ? 18.621 3.206 -34.655 1.00 75.25 126 ILE A O 1
ATOM 942 N N . LYS A 1 127 ? 17.119 4.713 -33.939 1.00 77.19 127 LYS A N 1
ATOM 943 C CA . LYS A 1 127 ? 16.973 5.398 -35.237 1.00 77.19 127 LYS A CA 1
ATOM 944 C C . LYS A 1 127 ? 18.266 6.049 -35.721 1.00 77.19 127 LYS A C 1
ATOM 946 O O . LYS A 1 127 ? 18.494 6.102 -36.925 1.00 77.19 127 LYS A O 1
ATOM 951 N N . THR A 1 128 ? 19.101 6.529 -34.805 1.00 79.69 128 THR A N 1
ATOM 952 C CA . THR A 1 128 ? 20.385 7.165 -35.127 1.00 79.69 128 THR A CA 1
ATOM 953 C C . THR A 1 128 ? 21.501 6.177 -35.459 1.00 79.69 128 THR A C 1
ATOM 955 O O . THR A 1 128 ? 22.558 6.603 -35.912 1.00 79.69 128 THR A O 1
ATOM 958 N N . ASN A 1 129 ? 21.311 4.876 -35.217 1.00 77.69 129 ASN A N 1
ATOM 959 C CA . ASN A 1 129 ? 22.383 3.899 -35.352 1.00 77.69 129 ASN A CA 1
ATOM 960 C C . ASN A 1 129 ? 22.294 3.154 -36.700 1.00 77.69 129 ASN A C 1
ATOM 962 O O . ASN A 1 129 ? 21.315 2.435 -36.929 1.00 77.69 129 ASN A O 1
ATOM 966 N N . PRO A 1 130 ? 23.300 3.265 -37.588 1.00 74.25 130 PRO A N 1
ATOM 967 C CA . PRO A 1 130 ? 23.245 2.673 -38.928 1.00 74.25 130 PRO A CA 1
ATOM 968 C C . PRO A 1 130 ? 23.175 1.136 -38.902 1.00 74.25 130 PRO A C 1
ATOM 970 O O . PRO A 1 130 ? 22.556 0.532 -39.775 1.00 74.25 130 PRO A O 1
ATOM 973 N N . VAL A 1 131 ? 23.719 0.496 -37.859 1.00 72.31 131 VAL A N 1
ATOM 974 C CA . VAL A 1 131 ? 23.699 -0.970 -37.678 1.00 72.31 131 VAL A CA 1
ATOM 975 C C . VAL A 1 131 ? 22.273 -1.505 -37.499 1.00 72.31 131 VAL A C 1
ATOM 977 O O . VAL A 1 131 ? 21.939 -2.574 -38.006 1.00 72.31 131 VAL A O 1
ATOM 980 N N . PHE A 1 132 ? 21.405 -0.748 -36.820 1.00 70.56 132 PHE A N 1
ATOM 981 C CA . PHE A 1 132 ? 20.014 -1.143 -36.586 1.00 70.56 132 PHE A CA 1
ATOM 982 C C . PHE A 1 132 ? 19.071 -0.759 -37.736 1.00 70.56 132 PHE A C 1
ATOM 984 O O . PHE A 1 132 ? 17.980 -1.320 -37.826 1.00 70.56 132 PHE A O 1
ATOM 991 N N . GLN A 1 133 ? 19.487 0.143 -38.636 1.00 71.88 133 GLN A N 1
ATOM 992 C CA . GLN A 1 133 ? 18.732 0.464 -39.854 1.00 71.88 133 GLN A CA 1
ATOM 993 C C . GLN A 1 133 ? 18.845 -0.629 -40.924 1.00 71.88 133 GLN A C 1
ATOM 995 O O . GLN A 1 133 ? 17.901 -0.834 -41.681 1.00 71.88 133 GLN A O 1
ATOM 1000 N N . ALA A 1 134 ? 19.963 -1.360 -40.957 1.00 73.31 134 ALA A N 1
ATOM 1001 C CA . ALA A 1 134 ? 20.198 -2.413 -41.941 1.00 73.31 134 ALA A CA 1
ATOM 1002 C C . ALA A 1 134 ? 19.291 -3.646 -41.754 1.00 73.31 134 ALA A C 1
ATOM 1004 O O . ALA A 1 134 ? 18.979 -4.319 -42.730 1.00 73.31 134 ALA A O 1
ATOM 1005 N N . ASN A 1 135 ? 18.855 -3.948 -40.522 1.00 73.00 135 ASN A N 1
ATOM 1006 C CA . ASN A 1 135 ? 17.974 -5.086 -40.223 1.00 73.00 135 ASN A CA 1
ATOM 1007 C C . ASN A 1 135 ? 17.037 -4.795 -39.030 1.00 73.00 135 ASN A C 1
ATOM 1009 O O . ASN A 1 135 ? 17.329 -5.182 -37.891 1.00 73.00 135 ASN A O 1
ATOM 1013 N N . PRO A 1 136 ? 15.871 -4.164 -39.262 1.00 67.69 136 PRO A N 1
ATOM 1014 C CA . PRO A 1 136 ? 14.966 -3.745 -38.188 1.00 67.69 136 PRO A CA 1
ATOM 1015 C C . PRO A 1 136 ? 14.307 -4.915 -37.434 1.00 67.69 136 PRO A C 1
ATOM 1017 O O . PRO A 1 136 ? 13.929 -4.754 -36.275 1.00 67.69 136 PRO A O 1
ATOM 1020 N N . ALA A 1 137 ? 14.197 -6.099 -38.050 1.00 70.38 137 ALA A N 1
ATOM 1021 C CA . ALA A 1 137 ? 13.588 -7.283 -37.432 1.00 70.38 137 ALA A CA 1
ATOM 1022 C C . ALA A 1 137 ? 14.475 -7.942 -36.353 1.00 70.38 137 ALA A C 1
ATOM 1024 O O . ALA A 1 137 ? 13.958 -8.511 -35.393 1.00 70.38 137 ALA A O 1
ATOM 1025 N N . LEU A 1 138 ? 15.804 -7.834 -36.478 1.00 64.56 138 LEU A N 1
ATOM 1026 C CA . LEU A 1 138 ? 16.777 -8.385 -35.521 1.00 64.56 138 LEU A CA 1
ATOM 1027 C C . LEU A 1 138 ? 17.294 -7.335 -34.525 1.00 64.56 138 LEU A C 1
ATOM 1029 O O . LEU A 1 138 ? 17.844 -7.686 -33.485 1.00 64.56 138 LEU A O 1
ATOM 1033 N N . ALA A 1 139 ? 17.065 -6.046 -34.789 1.00 68.25 139 ALA A N 1
ATOM 1034 C CA . ALA A 1 139 ? 17.566 -4.947 -33.968 1.00 68.25 139 ALA A CA 1
ATOM 1035 C C . ALA A 1 139 ? 17.133 -5.019 -32.490 1.00 68.25 139 ALA A C 1
ATOM 1037 O O . ALA A 1 139 ? 17.925 -4.716 -31.604 1.00 68.25 139 ALA A O 1
ATOM 1038 N N . GLN A 1 140 ? 15.898 -5.445 -32.208 1.00 68.25 140 GLN A N 1
ATOM 1039 C CA . GLN A 1 140 ? 15.362 -5.552 -30.845 1.00 68.25 140 GLN A CA 1
ATOM 1040 C C . GLN A 1 140 ? 16.041 -6.648 -30.002 1.00 68.25 140 GLN A C 1
ATOM 1042 O O . GLN A 1 140 ? 16.595 -6.307 -28.957 1.00 68.25 140 GLN A O 1
ATOM 1047 N N . PRO A 1 141 ? 16.053 -7.935 -30.409 1.00 71.75 141 PRO A N 1
ATOM 1048 C CA . PRO A 1 141 ? 16.706 -8.979 -29.621 1.00 71.75 141 PRO A CA 1
ATOM 1049 C C . PRO A 1 141 ? 18.221 -8.769 -29.529 1.00 71.75 141 PRO A C 1
ATOM 1051 O O . PRO A 1 141 ? 18.786 -8.902 -28.445 1.00 71.75 141 PRO A O 1
ATOM 1054 N N . THR A 1 142 ? 18.884 -8.358 -30.614 1.00 69.69 142 THR A N 1
ATOM 1055 C CA . THR A 1 142 ? 20.336 -8.127 -30.601 1.00 69.69 142 THR A CA 1
ATOM 1056 C C . THR A 1 142 ? 20.725 -6.977 -29.676 1.00 69.69 142 THR A C 1
ATOM 1058 O O . THR A 1 142 ? 21.731 -7.084 -28.985 1.00 69.69 142 THR A O 1
ATOM 1061 N N . ALA A 1 143 ? 19.924 -5.910 -29.593 1.00 67.19 143 ALA A N 1
ATOM 1062 C CA . ALA A 1 143 ? 20.174 -4.805 -28.667 1.00 67.19 143 ALA A CA 1
ATOM 1063 C C . ALA A 1 143 ? 19.940 -5.177 -27.185 1.00 67.19 143 ALA A C 1
ATOM 1065 O O . ALA A 1 143 ? 20.538 -4.561 -26.301 1.00 67.19 143 ALA A O 1
ATOM 1066 N N . VAL A 1 144 ? 19.107 -6.193 -26.903 1.00 73.88 144 VAL A N 1
ATOM 1067 C CA . VAL A 1 144 ? 18.927 -6.742 -25.545 1.00 73.88 144 VAL A CA 1
ATOM 1068 C C . VAL A 1 144 ? 20.166 -7.519 -25.135 1.00 73.88 144 VAL A C 1
ATOM 1070 O O . VAL A 1 144 ? 20.720 -7.263 -24.069 1.00 73.88 144 VAL A O 1
ATOM 1073 N N . PHE A 1 145 ? 20.643 -8.414 -25.999 1.00 73.69 145 PHE A N 1
ATOM 1074 C CA . PHE A 1 145 ? 21.807 -9.245 -25.691 1.00 73.69 145 PHE A CA 1
ATOM 1075 C C . PHE A 1 145 ? 23.138 -8.485 -25.749 1.00 73.69 145 PHE A C 1
ATOM 1077 O O . PHE A 1 145 ? 24.076 -8.867 -25.058 1.00 73.69 145 PHE A O 1
ATOM 1084 N N . SER A 1 146 ? 23.225 -7.387 -26.505 1.00 72.19 146 SER A N 1
ATOM 1085 C CA . SER A 1 146 ? 24.419 -6.531 -26.545 1.00 72.19 146 SER A CA 1
ATOM 1086 C C . SER A 1 146 ? 24.494 -5.511 -25.404 1.00 72.19 146 SER A C 1
ATOM 1088 O O . SER A 1 146 ? 25.435 -4.721 -25.352 1.00 72.19 146 SER A O 1
ATOM 1090 N N . GLY A 1 147 ? 23.512 -5.495 -24.494 1.00 68.69 147 GLY A N 1
ATOM 1091 C CA . GLY A 1 147 ? 23.507 -4.596 -23.338 1.00 68.69 147 GLY A CA 1
ATOM 1092 C C . GLY A 1 147 ? 23.296 -3.120 -23.685 1.00 68.69 147 GLY A C 1
ATOM 1093 O O . GLY A 1 147 ? 23.419 -2.265 -22.811 1.00 68.69 147 GLY A O 1
ATOM 1094 N N . TRP A 1 148 ? 22.922 -2.794 -24.926 1.00 65.75 148 TRP A N 1
ATOM 1095 C CA . TRP A 1 148 ? 22.687 -1.412 -25.368 1.00 65.75 148 TRP A CA 1
ATOM 1096 C C . TRP A 1 148 ? 21.543 -0.723 -24.602 1.00 65.75 148 TRP A C 1
ATOM 1098 O O . TRP A 1 148 ? 21.516 0.503 -24.488 1.00 65.75 148 TRP A O 1
ATOM 1108 N N . PHE A 1 149 ? 20.619 -1.500 -24.024 1.00 61.84 149 PHE A N 1
ATOM 1109 C CA . PHE A 1 149 ? 19.540 -0.990 -23.166 1.00 61.84 149 PHE A CA 1
ATOM 1110 C C . PHE A 1 149 ? 19.943 -0.766 -21.703 1.00 61.84 149 PHE A C 1
A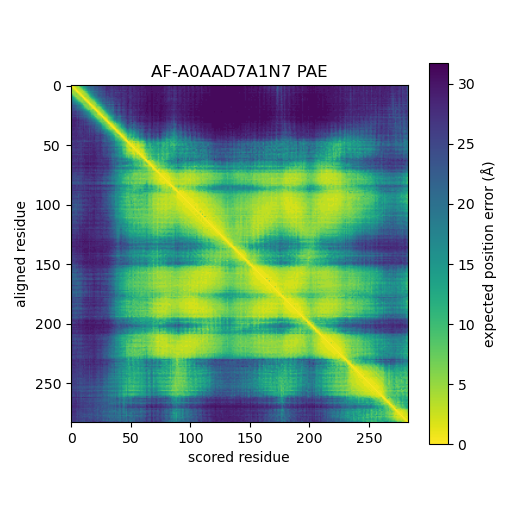TOM 1112 O O . PHE A 1 149 ? 19.239 -0.041 -20.998 1.00 61.84 149 PHE A O 1
ATOM 1119 N N . LEU A 1 150 ? 21.097 -1.292 -21.277 1.00 67.00 150 LEU A N 1
ATOM 1120 C CA . LEU A 1 150 ? 21.713 -1.029 -19.973 1.00 67.00 150 LEU A CA 1
ATOM 1121 C C . LEU A 1 150 ? 22.581 0.246 -19.992 1.00 67.00 150 LEU A C 1
ATOM 1123 O O . LEU A 1 150 ? 23.420 0.459 -19.122 1.00 67.00 150 LEU A O 1
ATOM 1127 N N . GLY A 1 151 ? 22.418 1.099 -21.005 1.00 68.62 151 GLY A N 1
ATOM 1128 C CA . GLY A 1 151 ? 23.102 2.384 -21.063 1.00 68.62 151 GLY A CA 1
ATOM 1129 C C . GLY A 1 151 ? 22.661 3.310 -19.925 1.00 68.62 151 GLY A C 1
ATOM 1130 O O . GLY A 1 151 ? 21.483 3.372 -19.579 1.00 68.62 151 GLY A O 1
ATOM 1131 N N . ALA A 1 152 ? 23.590 4.112 -19.399 1.00 73.62 152 ALA A N 1
ATOM 1132 C CA . ALA A 1 152 ? 23.336 5.044 -18.292 1.00 73.62 152 ALA A CA 1
ATOM 1133 C C . ALA A 1 152 ? 22.150 6.005 -18.529 1.00 73.62 152 ALA A C 1
ATOM 1135 O O . ALA A 1 152 ? 21.566 6.527 -17.587 1.00 73.62 152 ALA A O 1
ATOM 1136 N N . ARG A 1 153 ? 21.772 6.252 -19.791 1.00 73.31 153 ARG A N 1
ATOM 1137 C CA . ARG A 1 153 ? 20.711 7.203 -20.160 1.00 73.31 153 ARG A CA 1
ATOM 1138 C C . ARG A 1 153 ? 19.302 6.661 -19.905 1.00 73.31 153 ARG A C 1
ATOM 1140 O O . ARG A 1 153 ? 18.440 7.425 -19.482 1.00 73.31 153 ARG A O 1
ATOM 1147 N N . SER A 1 154 ? 19.049 5.379 -20.173 1.00 74.94 154 SER A N 1
ATOM 1148 C CA . SER A 1 154 ? 17.741 4.756 -19.918 1.00 74.94 154 SER A CA 1
ATOM 1149 C C . SER A 1 154 ? 17.559 4.514 -18.423 1.00 74.94 154 SER A C 1
ATOM 1151 O O . SER A 1 154 ? 16.527 4.881 -17.864 1.00 74.94 154 SER A O 1
ATOM 1153 N N . THR A 1 155 ? 18.588 3.984 -17.760 1.00 80.00 155 THR A N 1
ATOM 1154 C CA . THR A 1 155 ? 18.581 3.725 -16.315 1.00 80.00 155 THR A CA 1
ATOM 1155 C C . THR A 1 155 ? 18.464 5.012 -15.503 1.00 80.00 155 THR A C 1
ATOM 1157 O O . THR A 1 155 ? 17.667 5.050 -14.571 1.00 80.00 155 THR A O 1
ATOM 1160 N N . ALA A 1 156 ? 19.132 6.104 -15.900 1.00 85.00 156 ALA A N 1
ATOM 1161 C CA . ALA A 1 156 ? 18.975 7.403 -15.241 1.00 85.00 156 ALA A CA 1
ATOM 1162 C C . ALA A 1 156 ? 17.536 7.935 -15.300 1.00 85.00 156 ALA A C 1
ATOM 1164 O O . ALA A 1 156 ? 17.060 8.489 -14.313 1.00 85.00 156 ALA A O 1
ATOM 1165 N N . MET A 1 157 ? 16.815 7.737 -16.411 1.00 84.56 157 MET A N 1
ATOM 1166 C CA . MET A 1 157 ? 15.409 8.152 -16.499 1.00 84.56 157 MET A CA 1
ATOM 1167 C C . MET A 1 157 ? 14.518 7.319 -15.581 1.00 84.56 157 MET A C 1
ATOM 1169 O O . MET A 1 157 ? 13.700 7.883 -14.857 1.00 84.56 157 MET A O 1
ATOM 1173 N N . TYR A 1 158 ? 14.711 5.999 -15.538 1.00 84.31 158 TYR A N 1
ATOM 1174 C CA . TYR A 1 158 ? 14.003 5.151 -14.576 1.00 84.31 158 TYR A CA 1
ATOM 1175 C C . TYR A 1 158 ? 14.307 5.557 -13.126 1.00 84.31 158 TYR A C 1
ATOM 1177 O O . TYR A 1 158 ? 13.383 5.678 -12.323 1.00 84.31 158 TYR A O 1
ATOM 1185 N N . CYS A 1 159 ? 15.563 5.866 -12.799 1.00 85.12 159 CYS A N 1
ATOM 1186 C CA . CYS A 1 159 ? 15.943 6.365 -11.478 1.00 85.12 159 CYS A CA 1
ATOM 1187 C C . CYS A 1 159 ? 15.329 7.736 -11.162 1.00 85.12 159 CYS A C 1
ATOM 1189 O O . CYS A 1 159 ? 14.893 7.948 -10.037 1.00 85.12 159 CYS A O 1
ATOM 1191 N N . ALA A 1 160 ? 15.238 8.650 -12.131 1.00 89.75 160 ALA A N 1
ATOM 1192 C CA . ALA A 1 160 ? 14.629 9.964 -11.930 1.00 89.75 160 ALA A CA 1
ATOM 1193 C C . ALA A 1 160 ? 13.123 9.857 -11.638 1.00 89.75 160 ALA A C 1
ATOM 1195 O O . ALA A 1 160 ? 12.633 10.460 -10.683 1.00 89.75 160 ALA A O 1
ATOM 1196 N N . PHE A 1 161 ? 12.391 9.043 -12.405 1.00 87.88 161 PHE A N 1
ATOM 1197 C CA . PHE A 1 161 ? 10.968 8.794 -12.154 1.00 87.88 161 PHE A CA 1
ATOM 1198 C C . PHE A 1 161 ? 10.731 8.021 -10.853 1.00 87.88 161 PHE A C 1
ATOM 1200 O O . PHE A 1 161 ? 9.783 8.327 -10.130 1.00 87.88 161 PHE A O 1
ATOM 1207 N N . HIS A 1 162 ? 11.598 7.059 -10.524 1.00 90.06 162 HIS A N 1
ATOM 1208 C CA . HIS A 1 162 ? 11.549 6.355 -9.245 1.00 90.06 162 HIS A CA 1
ATOM 1209 C C . HIS A 1 162 ? 11.815 7.309 -8.076 1.00 90.06 162 HIS A C 1
ATOM 1211 O O . HIS A 1 162 ? 11.059 7.306 -7.113 1.00 90.06 162 HIS A O 1
ATOM 1217 N N . GLY A 1 163 ? 12.831 8.168 -8.178 1.00 90.62 163 GLY A N 1
ATOM 1218 C CA . GLY A 1 163 ? 13.157 9.168 -7.165 1.00 90.62 163 GLY A CA 1
ATOM 1219 C C . GLY A 1 163 ? 12.023 10.169 -6.954 1.00 90.62 163 GLY A C 1
ATOM 1220 O O . GLY A 1 163 ? 11.647 10.430 -5.815 1.00 90.62 163 GLY A O 1
ATOM 1221 N N . LEU A 1 164 ? 11.412 10.664 -8.034 1.00 92.75 164 LEU A N 1
ATOM 1222 C CA . LEU A 1 164 ? 10.247 11.548 -7.950 1.00 92.75 164 LEU A CA 1
ATOM 1223 C C . LEU A 1 164 ? 9.049 10.843 -7.301 1.00 92.75 164 LEU A C 1
ATOM 1225 O O . LEU A 1 164 ? 8.413 11.398 -6.408 1.00 92.75 164 LEU A O 1
ATOM 1229 N N . GLY A 1 165 ? 8.756 9.610 -7.715 1.00 89.62 165 GLY A N 1
ATOM 1230 C CA . GLY A 1 165 ? 7.673 8.820 -7.139 1.00 89.62 165 GLY A CA 1
ATOM 1231 C C . GLY A 1 165 ? 7.898 8.506 -5.657 1.00 89.62 165 GLY A C 1
ATOM 1232 O O . GLY A 1 165 ? 7.008 8.730 -4.839 1.00 89.62 165 GLY A O 1
ATOM 1233 N N . ALA A 1 166 ? 9.105 8.075 -5.286 1.00 91.75 166 ALA A N 1
ATOM 1234 C CA . ALA A 1 166 ? 9.497 7.814 -3.904 1.00 91.75 166 ALA A CA 1
ATOM 1235 C C . ALA A 1 166 ? 9.464 9.085 -3.044 1.00 91.75 166 ALA A C 1
ATOM 1237 O O . ALA A 1 166 ? 9.051 9.027 -1.886 1.00 91.75 166 ALA A O 1
ATOM 1238 N N . PHE A 1 167 ? 9.830 10.241 -3.605 1.00 93.62 167 PHE A N 1
ATOM 1239 C CA . PHE A 1 167 ? 9.723 11.529 -2.925 1.00 93.62 167 PHE A CA 1
ATOM 1240 C C . PHE A 1 167 ? 8.264 11.913 -2.660 1.00 93.62 167 PHE A C 1
ATOM 1242 O O . PHE A 1 167 ? 7.929 12.261 -1.531 1.00 93.62 167 PHE A O 1
ATOM 1249 N N . ILE A 1 168 ? 7.375 11.781 -3.651 1.00 92.06 168 ILE A N 1
ATOM 1250 C CA . ILE A 1 168 ? 5.937 12.055 -3.487 1.00 92.06 168 ILE A CA 1
ATOM 1251 C C . ILE A 1 168 ? 5.333 11.132 -2.422 1.00 92.06 168 ILE A C 1
ATOM 1253 O O . ILE A 1 168 ? 4.655 11.597 -1.505 1.00 92.06 168 ILE A O 1
ATOM 1257 N N . PHE A 1 169 ? 5.613 9.829 -2.491 1.00 90.50 169 PHE A N 1
ATOM 1258 C CA . PHE A 1 169 ? 5.128 8.871 -1.498 1.00 90.50 169 PHE A CA 1
ATOM 1259 C C . PHE A 1 169 ? 5.765 9.085 -0.115 1.00 90.50 169 PHE A C 1
ATOM 1261 O O . PHE A 1 169 ? 5.104 8.878 0.906 1.00 90.50 169 PHE A O 1
ATOM 1268 N N . GLY A 1 170 ? 7.015 9.539 -0.043 1.00 89.75 170 GLY A N 1
ATOM 1269 C CA . GLY A 1 170 ? 7.679 9.944 1.196 1.00 89.75 170 GLY A CA 1
ATOM 1270 C C . GLY A 1 170 ? 7.031 11.175 1.831 1.00 89.75 170 GLY A C 1
ATOM 1271 O O . GLY A 1 170 ? 6.662 11.133 3.003 1.00 89.75 170 GLY A O 1
ATOM 1272 N N . ALA A 1 171 ? 6.805 12.229 1.047 1.00 90.50 171 ALA A N 1
ATOM 1273 C CA . ALA A 1 171 ? 6.123 13.442 1.490 1.00 90.50 171 ALA A CA 1
ATOM 1274 C C . ALA A 1 171 ? 4.703 13.132 1.981 1.00 90.50 171 ALA A C 1
ATOM 1276 O O . ALA A 1 171 ? 4.281 13.605 3.033 1.00 90.50 171 ALA A O 1
ATOM 1277 N N . MET A 1 172 ? 3.986 12.257 1.279 1.00 90.25 172 MET A N 1
ATOM 1278 C CA . MET A 1 172 ? 2.655 11.819 1.684 1.00 90.25 172 MET A CA 1
ATOM 1279 C C . MET A 1 172 ? 2.640 11.147 3.065 1.00 90.25 172 MET A C 1
ATOM 1281 O O . MET A 1 172 ? 1.715 11.387 3.834 1.00 90.25 172 MET A O 1
ATOM 1285 N N . ARG A 1 173 ? 3.677 10.374 3.423 1.00 87.62 173 ARG A N 1
ATOM 1286 C CA . ARG A 1 173 ? 3.818 9.808 4.781 1.00 87.62 173 ARG A CA 1
ATOM 1287 C C . ARG A 1 173 ? 4.087 10.875 5.836 1.00 87.62 173 ARG A C 1
ATOM 1289 O O . ARG A 1 173 ? 3.601 10.736 6.953 1.00 87.62 173 ARG A O 1
ATOM 1296 N N . ALA A 1 174 ? 4.825 11.927 5.486 1.00 91.44 174 ALA A N 1
ATOM 1297 C CA . ALA A 1 174 ? 5.120 13.026 6.400 1.00 91.44 174 ALA A CA 1
ATOM 1298 C C . ALA A 1 174 ? 3.882 13.891 6.697 1.00 91.44 174 ALA A C 1
ATOM 1300 O O . ALA A 1 174 ? 3.656 14.256 7.847 1.00 91.44 174 ALA A O 1
ATOM 1301 N N . TYR A 1 175 ? 3.059 14.191 5.686 1.00 91.75 175 TYR A N 1
ATOM 1302 C CA . TYR A 1 175 ? 1.878 15.051 5.851 1.00 91.75 175 TYR A CA 1
ATOM 1303 C C . TYR A 1 175 ? 0.610 14.293 6.259 1.00 91.75 175 TYR A C 1
ATOM 1305 O O . TYR A 1 175 ? -0.236 14.841 6.964 1.00 91.75 175 TYR A O 1
ATOM 1313 N N . ALA A 1 176 ? 0.452 13.043 5.822 1.00 88.06 176 ALA A N 1
ATOM 1314 C CA . ALA A 1 176 ? -0.773 12.276 6.003 1.00 88.06 176 ALA A CA 1
ATOM 1315 C C . ALA A 1 176 ? -0.478 10.852 6.491 1.00 88.06 176 ALA A C 1
ATOM 1317 O O . ALA A 1 176 ? -0.574 9.875 5.748 1.00 88.06 176 ALA A O 1
ATOM 1318 N N . VAL A 1 177 ? -0.211 10.720 7.794 1.00 83.44 177 VAL A N 1
ATOM 1319 C CA . VAL A 1 177 ? 0.038 9.424 8.457 1.00 83.44 177 VAL A CA 1
ATOM 1320 C C . VAL A 1 177 ? -1.128 8.440 8.261 1.00 83.44 177 VAL A C 1
ATOM 1322 O O . VAL A 1 177 ? -0.920 7.232 8.154 1.00 83.44 177 VAL A O 1
ATOM 1325 N N . LYS A 1 178 ? -2.361 8.942 8.107 1.00 78.94 178 LYS A N 1
ATOM 1326 C CA . LYS A 1 178 ? -3.546 8.114 7.815 1.00 78.94 178 LYS A CA 1
ATOM 1327 C C . LYS A 1 178 ? -3.489 7.391 6.457 1.00 78.94 178 LYS A C 1
ATOM 1329 O O . LYS A 1 178 ? -4.187 6.400 6.284 1.00 78.94 178 LYS A O 1
ATOM 1334 N N . LEU A 1 179 ? -2.653 7.841 5.517 1.00 84.19 179 LEU A N 1
ATOM 1335 C CA . LEU A 1 179 ? -2.462 7.246 4.184 1.00 84.19 179 LEU A CA 1
ATOM 1336 C C . LEU A 1 179 ? -1.133 6.478 4.061 1.00 84.19 179 LEU A C 1
ATOM 1338 O O . LEU A 1 179 ? -0.665 6.196 2.957 1.00 84.19 179 LEU A O 1
ATOM 1342 N N . THR A 1 180 ? -0.522 6.100 5.187 1.00 85.88 180 THR A N 1
ATOM 1343 C CA . THR A 1 180 ? 0.784 5.419 5.198 1.00 85.88 180 THR A CA 1
ATOM 1344 C C . THR A 1 180 ? 0.766 4.109 4.410 1.00 85.88 180 THR A C 1
ATOM 1346 O O . THR A 1 180 ? 1.695 3.847 3.648 1.00 85.88 180 THR A O 1
ATOM 1349 N N . PHE A 1 181 ? -0.313 3.326 4.505 1.00 85.38 181 PHE A N 1
ATOM 1350 C CA . PHE A 1 181 ? -0.461 2.084 3.739 1.00 85.38 181 PHE A CA 1
ATOM 1351 C C . PHE A 1 181 ? -0.459 2.326 2.227 1.00 85.38 181 PHE A C 1
ATOM 1353 O O . PHE A 1 181 ? 0.250 1.632 1.500 1.00 85.38 181 PHE A O 1
ATOM 1360 N N . MET A 1 182 ? -1.167 3.358 1.758 1.00 87.69 182 MET A N 1
ATOM 1361 C CA . MET A 1 182 ? -1.168 3.741 0.344 1.00 87.69 182 MET A CA 1
ATOM 1362 C C . MET A 1 182 ? 0.246 4.051 -0.152 1.00 87.69 182 MET A C 1
ATOM 1364 O O . MET A 1 182 ? 0.640 3.609 -1.230 1.00 87.69 182 MET A O 1
ATOM 1368 N N . SER A 1 183 ? 1.025 4.775 0.653 1.00 91.06 183 SER A N 1
ATOM 1369 C CA . SER A 1 183 ? 2.402 5.131 0.317 1.00 91.06 183 SER A CA 1
ATOM 1370 C C . SER A 1 183 ? 3.340 3.924 0.284 1.00 91.06 183 SER A C 1
ATOM 1372 O O . SER A 1 183 ? 4.136 3.800 -0.647 1.00 91.06 183 SER A O 1
ATOM 1374 N N . ILE A 1 184 ? 3.238 3.007 1.250 1.00 90.56 184 ILE A N 1
ATOM 1375 C CA . ILE A 1 184 ? 4.088 1.809 1.298 1.00 90.56 184 ILE A CA 1
ATOM 1376 C C . ILE A 1 184 ? 3.825 0.927 0.075 1.00 90.56 184 ILE A C 1
ATOM 1378 O O . ILE A 1 184 ? 4.753 0.629 -0.676 1.00 90.56 184 ILE A O 1
ATOM 1382 N N . PHE A 1 185 ? 2.564 0.569 -0.181 1.00 87.31 185 PHE A N 1
ATOM 1383 C CA . PHE A 1 185 ? 2.212 -0.270 -1.328 1.00 87.31 185 PHE A CA 1
ATOM 1384 C C . PHE A 1 185 ? 2.460 0.428 -2.669 1.00 87.31 185 PHE A C 1
ATOM 1386 O O . PHE A 1 185 ? 2.897 -0.223 -3.617 1.00 87.31 185 PHE A O 1
ATOM 1393 N N . GLY A 1 186 ? 2.257 1.746 -2.745 1.00 88.19 186 GLY A N 1
ATOM 1394 C CA . GLY A 1 186 ? 2.600 2.542 -3.924 1.00 88.19 186 GLY A CA 1
ATOM 1395 C C . GLY A 1 186 ? 4.103 2.576 -4.204 1.00 88.19 186 GLY A C 1
ATOM 1396 O O . GLY A 1 186 ? 4.510 2.437 -5.356 1.00 88.19 186 GLY A O 1
ATOM 1397 N N . THR A 1 187 ? 4.933 2.675 -3.160 1.00 90.50 187 THR A N 1
ATOM 1398 C CA . THR A 1 187 ? 6.401 2.647 -3.285 1.00 90.50 187 THR A CA 1
ATOM 1399 C C . THR A 1 187 ? 6.894 1.264 -3.707 1.00 90.50 187 THR A C 1
ATOM 1401 O O . THR A 1 187 ? 7.722 1.174 -4.607 1.00 90.50 187 THR A O 1
ATOM 1404 N N . ILE A 1 188 ? 6.342 0.184 -3.138 1.00 89.06 188 ILE A N 1
ATOM 1405 C CA . ILE A 1 188 ? 6.663 -1.196 -3.544 1.00 89.06 188 ILE A CA 1
ATOM 1406 C C . ILE A 1 188 ? 6.266 -1.432 -5.008 1.00 89.06 188 ILE A C 1
ATOM 1408 O O . ILE A 1 188 ? 7.053 -1.968 -5.785 1.00 89.06 188 ILE A O 1
ATOM 1412 N N . ALA A 1 189 ? 5.065 -1.007 -5.412 1.00 87.19 189 ALA A N 1
ATOM 1413 C CA . ALA A 1 189 ? 4.612 -1.139 -6.795 1.00 87.19 189 ALA A CA 1
ATOM 1414 C C . ALA A 1 189 ? 5.523 -0.368 -7.767 1.00 87.19 189 ALA A C 1
ATOM 1416 O O . ALA A 1 189 ? 5.861 -0.885 -8.834 1.00 87.19 189 ALA A O 1
ATOM 1417 N N . LEU A 1 190 ? 5.954 0.840 -7.388 1.00 88.38 190 LEU A N 1
ATOM 1418 C CA . LEU A 1 190 ? 6.921 1.633 -8.149 1.00 88.38 190 LEU A CA 1
ATOM 1419 C C . LEU A 1 190 ? 8.285 0.956 -8.254 1.00 88.38 190 LEU A C 1
ATOM 1421 O O . LEU A 1 190 ? 8.878 0.951 -9.331 1.00 88.38 190 LEU A O 1
ATOM 1425 N N . ASP A 1 191 ? 8.784 0.410 -7.151 1.00 87.88 191 ASP A N 1
ATOM 1426 C CA . ASP A 1 191 ? 10.075 -0.265 -7.088 1.00 87.88 191 ASP A CA 1
ATOM 1427 C C . ASP A 1 191 ? 10.108 -1.483 -8.017 1.00 87.88 191 ASP A C 1
ATOM 1429 O O . ASP A 1 191 ? 10.946 -1.563 -8.918 1.00 87.88 191 ASP A O 1
ATOM 1433 N N . VAL A 1 192 ? 9.102 -2.357 -7.915 1.00 83.88 192 VAL A N 1
ATOM 1434 C CA . VAL A 1 192 ? 8.967 -3.536 -8.782 1.00 83.88 192 VAL A CA 1
ATOM 1435 C C . VAL A 1 192 ? 8.885 -3.133 -10.259 1.00 83.88 192 VAL A C 1
ATOM 1437 O O . VAL A 1 192 ? 9.519 -3.766 -11.106 1.00 83.88 192 VAL A O 1
ATOM 1440 N N . PHE A 1 193 ? 8.152 -2.067 -10.596 1.00 79.00 193 PHE A N 1
ATOM 1441 C CA . PHE A 1 193 ? 8.056 -1.592 -11.979 1.00 79.00 193 PHE A CA 1
ATOM 1442 C C . PHE A 1 193 ? 9.366 -1.029 -12.519 1.00 79.00 193 PHE A C 1
ATOM 1444 O O . PHE A 1 193 ? 9.771 -1.374 -13.633 1.00 79.00 193 PHE A O 1
ATOM 1451 N N . CYS A 1 194 ? 10.001 -0.137 -11.760 1.00 78.19 194 CYS A N 1
ATOM 1452 C CA . CYS A 1 194 ? 11.160 0.605 -12.236 1.00 78.19 194 CYS A CA 1
ATOM 1453 C C . CYS A 1 194 ? 12.416 -0.269 -12.248 1.00 78.19 194 CYS A C 1
ATOM 1455 O O . CYS A 1 194 ? 13.135 -0.273 -13.245 1.00 78.19 194 CYS A O 1
ATOM 1457 N N . MET A 1 195 ? 12.647 -1.054 -11.192 1.00 77.50 195 MET A N 1
ATOM 1458 C CA . MET A 1 195 ? 13.864 -1.858 -11.050 1.00 77.50 195 MET A CA 1
ATOM 1459 C C . MET A 1 195 ? 13.785 -3.192 -11.789 1.00 77.50 195 MET A C 1
ATOM 1461 O O . MET A 1 195 ? 14.726 -3.566 -12.484 1.00 77.50 195 MET A O 1
ATOM 1465 N N . SER A 1 196 ? 12.661 -3.909 -11.697 1.00 74.19 196 SER A N 1
ATOM 1466 C CA . SER A 1 196 ? 12.569 -5.272 -12.244 1.00 74.19 196 SER A CA 1
ATOM 1467 C C . SER A 1 196 ? 12.303 -5.306 -13.755 1.00 74.19 196 SER A C 1
ATOM 1469 O O . SER A 1 196 ? 12.607 -6.289 -14.434 1.00 74.19 196 SER A O 1
ATOM 1471 N N . VAL A 1 197 ? 11.710 -4.244 -14.311 1.00 66.62 197 VAL A N 1
ATOM 1472 C CA . VAL A 1 197 ? 11.303 -4.199 -15.729 1.00 66.62 197 VAL A CA 1
ATOM 1473 C C . VAL A 1 197 ? 12.061 -3.150 -16.528 1.00 66.62 197 VAL A C 1
ATOM 1475 O O . VAL A 1 197 ? 12.302 -3.373 -17.713 1.00 66.62 197 VAL A O 1
ATOM 1478 N N . GLY A 1 198 ? 12.435 -2.032 -15.902 1.00 67.62 198 GLY A N 1
ATOM 1479 C CA . GLY A 1 198 ? 12.953 -0.857 -16.600 1.00 67.62 198 GLY A CA 1
ATOM 1480 C C . GLY A 1 198 ? 14.181 -1.130 -17.477 1.00 67.62 198 GLY A C 1
ATOM 1481 O O . GLY A 1 198 ? 14.140 -0.825 -18.668 1.00 67.62 198 GLY A O 1
ATOM 1482 N N . PRO A 1 199 ? 15.255 -1.744 -16.956 1.00 64.88 199 PRO A N 1
ATOM 1483 C CA . PRO A 1 199 ? 16.491 -1.897 -17.726 1.00 64.88 199 PRO A CA 1
ATOM 1484 C C . PRO A 1 199 ? 16.500 -3.112 -18.662 1.00 64.88 199 PRO A C 1
ATOM 1486 O O . PRO A 1 199 ? 17.271 -3.147 -19.618 1.00 64.88 199 PRO A O 1
ATOM 1489 N N . LEU A 1 200 ? 15.688 -4.134 -18.366 1.00 65.00 200 LEU A N 1
ATOM 1490 C CA . LEU A 1 200 ? 15.920 -5.484 -18.886 1.00 65.00 200 LEU A CA 1
ATOM 1491 C C . LEU A 1 200 ? 15.147 -5.798 -20.174 1.00 65.00 200 LEU A C 1
ATOM 1493 O O . LEU A 1 200 ? 15.614 -6.591 -20.987 1.00 65.00 200 LEU A O 1
ATOM 1497 N N . PHE A 1 201 ? 13.975 -5.189 -20.389 1.00 63.41 201 PHE A N 1
ATOM 1498 C CA . PHE A 1 201 ? 13.156 -5.474 -21.570 1.00 63.41 201 PHE A CA 1
ATOM 1499 C C . PHE A 1 201 ? 12.524 -4.203 -22.156 1.00 63.41 201 PHE A C 1
ATOM 1501 O O . PHE A 1 201 ? 11.553 -3.696 -21.591 1.00 63.41 201 PHE A O 1
ATOM 1508 N N . PRO A 1 202 ? 12.953 -3.737 -23.344 1.00 58.84 202 PRO A N 1
ATOM 1509 C CA . PRO A 1 202 ? 12.338 -2.620 -24.072 1.00 58.84 202 PRO A CA 1
ATOM 1510 C C . PRO A 1 202 ? 11.038 -3.054 -24.776 1.00 58.84 202 PRO A C 1
ATOM 1512 O O . PRO A 1 202 ? 10.812 -2.787 -25.953 1.00 58.84 202 PRO A O 1
ATOM 1515 N N . SER A 1 203 ? 10.166 -3.767 -24.064 1.00 60.44 203 SER A N 1
ATOM 1516 C CA . SER A 1 203 ? 8.868 -4.205 -24.573 1.00 60.44 203 SER A CA 1
ATOM 1517 C C . SER A 1 203 ? 7.759 -3.517 -23.789 1.00 60.44 203 SER A C 1
ATOM 1519 O O . SER A 1 203 ? 7.811 -3.429 -22.564 1.00 60.44 203 SER A O 1
ATOM 1521 N N . LYS A 1 204 ? 6.735 -3.028 -24.497 1.00 59.22 204 LYS A N 1
ATOM 1522 C CA . LYS A 1 204 ? 5.554 -2.353 -23.932 1.00 59.22 204 LYS A CA 1
ATOM 1523 C C . LYS A 1 204 ? 4.629 -3.335 -23.196 1.00 59.22 204 LYS A C 1
ATOM 1525 O O . LYS A 1 204 ? 3.453 -3.468 -23.522 1.00 59.22 204 LYS A O 1
ATOM 1530 N N . ARG A 1 205 ? 5.154 -4.086 -22.229 1.00 62.47 205 ARG A N 1
ATOM 1531 C CA . ARG A 1 205 ? 4.380 -5.026 -21.414 1.00 62.47 205 ARG A CA 1
ATOM 1532 C C . ARG A 1 205 ? 3.876 -4.314 -20.162 1.00 62.47 205 ARG A C 1
ATOM 1534 O O . ARG A 1 205 ? 4.420 -4.475 -19.076 1.00 62.47 205 ARG A O 1
ATOM 1541 N N . TYR A 1 206 ? 2.803 -3.544 -20.334 1.00 61.53 206 TYR A N 1
ATOM 1542 C CA . TYR A 1 206 ? 2.136 -2.789 -19.262 1.00 61.53 206 TYR A CA 1
ATOM 1543 C C . TYR A 1 206 ? 1.435 -3.674 -18.212 1.00 61.53 206 TYR A C 1
ATOM 1545 O O . TYR A 1 206 ? 0.996 -3.183 -17.175 1.00 61.53 206 TYR A O 1
ATOM 1553 N N . THR A 1 207 ? 1.333 -4.980 -18.473 1.00 62.94 207 THR A N 1
ATOM 1554 C CA . THR A 1 207 ? 0.510 -5.936 -17.721 1.00 62.94 207 THR A CA 1
ATOM 1555 C C . THR A 1 207 ? 1.283 -6.775 -16.703 1.00 62.94 207 THR A C 1
ATOM 1557 O O . THR A 1 207 ? 0.705 -7.685 -16.116 1.00 62.94 207 THR A O 1
ATOM 1560 N N . ARG A 1 208 ? 2.566 -6.489 -16.431 1.00 67.56 208 ARG A N 1
ATOM 1561 C CA . ARG A 1 208 ? 3.337 -7.274 -15.442 1.00 67.56 208 ARG A CA 1
ATOM 1562 C C . ARG A 1 208 ? 2.828 -7.094 -14.005 1.00 67.56 208 ARG A C 1
ATOM 1564 O O . ARG A 1 208 ? 2.925 -8.025 -13.219 1.00 67.56 208 ARG A O 1
ATOM 1571 N N . LEU A 1 209 ? 2.204 -5.956 -13.688 1.00 68.56 209 LEU A N 1
ATOM 1572 C CA . LEU A 1 209 ? 1.530 -5.762 -12.397 1.00 68.56 209 LEU A CA 1
ATOM 1573 C C . LEU A 1 209 ? 0.325 -6.676 -12.216 1.00 68.56 209 LEU A C 1
ATOM 1575 O O . LEU A 1 209 ? -0.096 -6.881 -11.088 1.00 68.56 209 LEU A O 1
ATOM 1579 N N . ASN A 1 210 ? -0.247 -7.212 -13.298 1.00 78.19 210 ASN A N 1
ATOM 1580 C CA . ASN A 1 210 ? -1.480 -7.979 -13.206 1.00 78.19 210 ASN A CA 1
ATOM 1581 C C . ASN A 1 210 ? -1.311 -9.187 -12.272 1.00 78.19 210 ASN A C 1
ATOM 1583 O O . ASN A 1 210 ? -2.176 -9.440 -11.448 1.00 78.19 210 ASN A O 1
ATOM 1587 N N . SER A 1 211 ? -0.155 -9.861 -12.288 1.00 79.56 211 SER A N 1
ATOM 1588 C CA . SER A 1 211 ? 0.095 -10.978 -11.367 1.00 79.56 211 SER A CA 1
ATOM 1589 C C . SER A 1 211 ? 0.157 -10.536 -9.897 1.00 79.56 211 SER A C 1
ATOM 1591 O O . SER A 1 211 ? -0.417 -11.196 -9.035 1.00 79.56 211 SER A O 1
ATOM 1593 N N . MET A 1 212 ? 0.768 -9.380 -9.608 1.00 79.06 212 MET A N 1
ATOM 1594 C CA . MET A 1 212 ? 0.796 -8.794 -8.261 1.00 79.06 212 MET A CA 1
ATOM 1595 C C . MET A 1 212 ? -0.592 -8.303 -7.824 1.00 79.06 212 MET A C 1
ATOM 1597 O O . MET A 1 212 ? -0.996 -8.531 -6.688 1.00 79.06 212 MET A O 1
ATOM 1601 N N . ALA A 1 213 ? -1.340 -7.664 -8.724 1.00 82.75 213 ALA A N 1
ATOM 1602 C CA . ALA A 1 213 ? -2.694 -7.188 -8.471 1.00 82.75 213 ALA A CA 1
ATOM 1603 C C . ALA A 1 213 ? -3.662 -8.351 -8.211 1.00 82.75 213 ALA A C 1
ATOM 1605 O O . ALA A 1 213 ? -4.497 -8.249 -7.319 1.00 82.75 213 ALA A O 1
ATOM 1606 N N . ILE A 1 214 ? -3.510 -9.474 -8.921 1.00 84.31 214 ILE A N 1
ATOM 1607 C CA . ILE A 1 214 ? -4.264 -10.708 -8.667 1.00 84.31 214 ILE A CA 1
ATOM 1608 C C . ILE A 1 214 ? -3.911 -11.273 -7.285 1.00 84.31 214 ILE A C 1
ATOM 1610 O O . ILE A 1 214 ? -4.818 -11.588 -6.521 1.00 84.31 214 ILE A O 1
ATOM 1614 N N . ALA A 1 215 ? -2.624 -11.350 -6.924 1.00 83.31 215 ALA A N 1
ATOM 1615 C CA . ALA A 1 215 ? -2.197 -11.842 -5.608 1.00 83.31 215 ALA A CA 1
ATOM 1616 C C . ALA A 1 215 ? -2.799 -11.015 -4.458 1.00 83.31 215 ALA A C 1
ATOM 1618 O O . ALA A 1 215 ? -3.351 -11.559 -3.501 1.00 83.31 215 ALA A O 1
ATOM 1619 N N . VAL A 1 216 ? -2.735 -9.690 -4.586 1.00 83.50 216 VAL A N 1
ATOM 1620 C CA . VAL A 1 216 ? -3.324 -8.741 -3.638 1.00 83.50 216 VAL A CA 1
ATOM 1621 C C . VAL A 1 216 ? -4.855 -8.829 -3.642 1.00 83.50 216 VAL A C 1
ATOM 1623 O O . VAL A 1 216 ? -5.468 -8.808 -2.581 1.00 83.50 216 VAL A O 1
ATOM 1626 N N . GLY A 1 217 ? -5.485 -8.979 -4.808 1.00 84.69 217 GLY A N 1
ATOM 1627 C CA . GLY A 1 217 ? -6.934 -9.133 -4.949 1.00 84.69 217 GLY A CA 1
ATOM 1628 C C . GLY A 1 217 ? -7.470 -10.385 -4.254 1.00 84.69 217 GLY A C 1
ATOM 1629 O O . GLY A 1 217 ? -8.485 -10.314 -3.562 1.00 84.69 217 GLY A O 1
ATOM 1630 N N . CYS A 1 218 ? -6.754 -11.508 -4.355 1.00 83.12 218 CYS A N 1
ATOM 1631 C CA . CYS A 1 218 ? -7.072 -12.727 -3.613 1.00 83.12 218 CYS A CA 1
ATOM 1632 C C . CYS A 1 218 ? -7.021 -12.496 -2.096 1.00 83.12 218 CYS A C 1
ATOM 1634 O O . CYS A 1 218 ? -7.914 -12.945 -1.382 1.00 83.12 218 CYS A O 1
ATOM 1636 N N . TYR A 1 219 ? -6.022 -11.755 -1.604 1.00 82.81 219 TYR A N 1
ATOM 1637 C CA . TYR A 1 219 ? -5.941 -11.396 -0.187 1.00 82.81 219 TYR A CA 1
ATOM 1638 C C . TYR A 1 219 ? -7.116 -10.509 0.253 1.00 82.81 219 TYR A C 1
ATOM 1640 O O . TYR A 1 219 ? -7.763 -10.800 1.256 1.00 82.81 219 TYR A O 1
ATOM 1648 N N . ILE A 1 220 ? -7.447 -9.474 -0.527 1.00 85.50 220 ILE A N 1
ATOM 1649 C CA . ILE A 1 220 ? -8.595 -8.591 -0.261 1.00 85.50 220 ILE A CA 1
ATOM 1650 C C . ILE A 1 220 ? -9.890 -9.411 -0.147 1.00 85.50 220 ILE A C 1
ATOM 1652 O O . ILE A 1 220 ? -10.673 -9.190 0.776 1.00 85.50 220 ILE A O 1
ATOM 1656 N N . ALA A 1 221 ? -10.099 -10.386 -1.038 1.00 83.88 221 ALA A N 1
ATOM 1657 C CA . ALA A 1 221 ? -11.271 -11.256 -1.006 1.00 83.88 221 ALA A CA 1
ATOM 1658 C C . ALA A 1 221 ? -11.347 -12.089 0.285 1.00 83.88 221 ALA A C 1
ATOM 1660 O O . ALA A 1 221 ? -12.405 -12.132 0.914 1.00 83.88 221 ALA A O 1
ATOM 1661 N N . ILE A 1 222 ? -10.236 -12.695 0.724 1.00 80.94 222 ILE A N 1
ATOM 1662 C CA . ILE A 1 222 ? -10.196 -13.438 1.995 1.00 80.94 222 ILE A CA 1
ATOM 1663 C C . ILE A 1 222 ? -10.522 -12.522 3.165 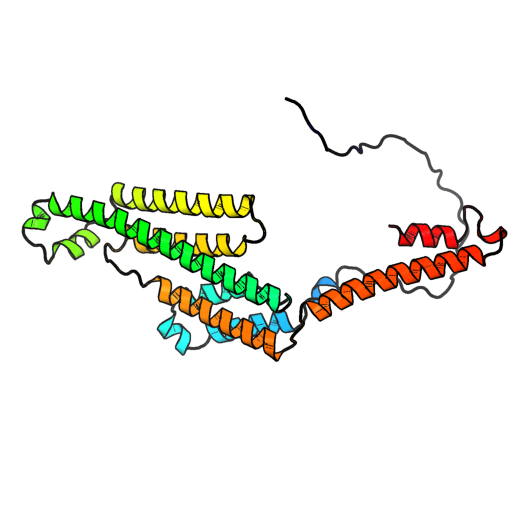1.00 80.94 222 ILE A C 1
ATOM 1665 O O . ILE A 1 222 ? -11.319 -12.901 4.019 1.00 80.94 222 ILE A O 1
ATOM 1669 N N . VAL A 1 223 ? -9.907 -11.338 3.227 1.00 79.94 223 VAL A N 1
ATOM 1670 C CA . VAL A 1 223 ? -10.119 -10.402 4.336 1.00 79.94 223 VAL A CA 1
ATOM 1671 C C . VAL A 1 223 ? -11.586 -10.016 4.413 1.00 79.94 223 VAL A C 1
ATOM 1673 O O . VAL A 1 223 ? -12.168 -10.099 5.485 1.00 79.94 223 VAL A O 1
ATOM 1676 N N . ILE A 1 224 ? -12.218 -9.687 3.286 1.00 81.62 224 ILE A N 1
ATOM 1677 C CA . ILE A 1 224 ? -13.642 -9.337 3.257 1.00 81.62 224 ILE A CA 1
ATOM 1678 C C . ILE A 1 224 ? -14.507 -10.503 3.751 1.00 81.62 224 ILE A C 1
ATOM 1680 O O . ILE A 1 224 ? -15.372 -10.296 4.599 1.00 81.62 224 ILE A O 1
ATOM 1684 N N . VAL A 1 225 ? -14.262 -11.728 3.276 1.00 83.00 225 VAL A N 1
ATOM 1685 C CA . VAL A 1 225 ? -15.016 -12.917 3.711 1.00 83.00 225 VAL A CA 1
ATOM 1686 C C . VAL A 1 225 ? -14.804 -13.176 5.205 1.00 83.00 225 VAL A C 1
ATOM 1688 O O . VAL A 1 225 ? -15.763 -13.344 5.950 1.00 83.00 225 VAL A O 1
ATOM 1691 N N . THR A 1 226 ? -13.560 -13.140 5.670 1.00 76.62 226 THR A N 1
ATOM 1692 C CA . THR A 1 226 ? -13.203 -13.388 7.074 1.00 76.62 226 THR A CA 1
ATOM 1693 C C . THR A 1 226 ? -13.840 -12.337 7.984 1.00 76.62 226 THR A C 1
ATOM 1695 O O . THR A 1 226 ? -14.474 -12.679 8.977 1.00 76.62 226 THR A O 1
ATOM 1698 N N . THR A 1 227 ? -13.742 -11.059 7.620 1.00 76.81 227 THR A N 1
ATOM 1699 C CA . THR A 1 227 ? -14.280 -9.936 8.394 1.00 76.81 227 THR A CA 1
ATOM 1700 C C . THR A 1 227 ? -15.814 -9.900 8.405 1.00 76.81 227 THR A C 1
ATOM 1702 O O . THR A 1 227 ? -16.392 -9.473 9.399 1.00 76.81 227 THR A O 1
ATOM 1705 N N . LEU A 1 228 ? -16.494 -10.360 7.347 1.00 78.81 228 LEU A N 1
ATOM 1706 C CA . LEU A 1 228 ? -17.963 -10.399 7.307 1.00 78.81 228 LEU A CA 1
ATOM 1707 C C . LEU A 1 228 ? -18.562 -11.621 8.019 1.00 78.81 228 LEU A C 1
ATOM 1709 O O . LEU A 1 228 ? -19.603 -11.484 8.657 1.00 78.81 228 LEU A O 1
ATOM 1713 N N . PHE A 1 229 ? -17.939 -12.800 7.909 1.00 75.62 229 PHE A N 1
ATOM 1714 C CA . PHE A 1 229 ? -18.532 -14.053 8.396 1.00 75.62 229 PHE A CA 1
ATOM 1715 C C . PHE A 1 229 ? -18.159 -14.426 9.835 1.00 75.62 229 PHE A C 1
ATOM 1717 O O . PHE A 1 229 ? -18.946 -15.105 10.487 1.00 75.62 229 PHE A O 1
ATOM 1724 N N . ILE A 1 230 ? -16.985 -14.028 10.340 1.00 67.69 230 ILE A N 1
ATOM 1725 C CA . ILE A 1 230 ? -16.512 -14.490 11.658 1.00 67.69 230 ILE A CA 1
ATOM 1726 C C . ILE A 1 230 ? -17.049 -13.632 12.810 1.00 67.69 230 ILE A C 1
ATOM 1728 O O . ILE A 1 230 ? -17.468 -14.194 13.816 1.00 67.69 230 ILE A O 1
ATOM 1732 N N . PHE A 1 231 ? -17.080 -12.302 12.675 1.00 63.38 231 PHE A N 1
ATOM 1733 C CA . PHE A 1 231 ? -17.770 -11.409 13.615 1.00 63.38 231 PHE A CA 1
ATOM 1734 C C . PHE A 1 231 ? -17.848 -9.989 13.022 1.00 63.38 231 PHE A C 1
ATOM 1736 O O . PHE A 1 231 ? -16.823 -9.306 12.958 1.00 63.38 231 PHE A O 1
ATOM 1743 N N . PRO A 1 232 ? -19.020 -9.506 12.573 1.00 65.12 232 PRO A N 1
ATOM 1744 C CA . PRO A 1 232 ? -19.152 -8.146 12.067 1.00 65.12 232 PRO A CA 1
ATOM 1745 C C . PRO A 1 232 ? -19.180 -7.151 13.238 1.00 65.12 232 PRO A C 1
ATOM 1747 O O . PRO A 1 232 ? -20.229 -6.621 13.604 1.00 65.12 232 PRO A O 1
ATOM 1750 N N . GLU A 1 233 ? -18.024 -6.868 13.840 1.00 62.69 233 GLU A N 1
ATOM 1751 C CA . GLU A 1 233 ? -17.882 -5.720 14.737 1.00 62.69 233 GLU A CA 1
ATOM 1752 C C . GLU A 1 233 ? -17.962 -4.433 13.910 1.00 62.69 233 GLU A C 1
ATOM 1754 O O . GLU A 1 233 ? -17.017 -3.981 13.249 1.00 62.69 233 GLU A O 1
ATOM 1759 N N . THR A 1 234 ? -19.156 -3.853 13.902 1.00 69.75 234 THR A N 1
ATOM 1760 C CA . THR A 1 234 ? -19.390 -2.544 13.303 1.00 69.75 234 THR A CA 1
ATOM 1761 C C . THR A 1 234 ? -18.795 -1.456 14.198 1.00 69.75 234 THR A C 1
ATOM 1763 O O . THR A 1 234 ? -18.758 -1.589 15.421 1.00 69.75 234 THR A O 1
ATOM 1766 N N . MET A 1 235 ? -18.381 -0.333 13.598 1.00 61.59 235 MET A N 1
ATOM 1767 C CA . MET A 1 235 ? -17.895 0.843 14.342 1.00 61.59 235 MET A CA 1
ATOM 1768 C C . MET A 1 235 ? -18.881 1.303 15.425 1.00 61.59 235 MET A C 1
ATOM 1770 O O . MET A 1 235 ? -18.460 1.890 16.412 1.00 61.59 235 MET A O 1
ATOM 1774 N N . SER A 1 236 ? -20.178 1.016 15.264 1.00 67.38 236 SER A N 1
ATOM 1775 C CA . SER A 1 236 ? -21.198 1.344 16.257 1.00 67.38 236 SER A CA 1
ATOM 1776 C C . SER A 1 236 ? -21.042 0.549 17.551 1.00 67.38 236 SER A C 1
ATOM 1778 O O . SER A 1 236 ? -21.250 1.118 18.616 1.00 67.38 236 SER A O 1
ATOM 1780 N N . HIS A 1 237 ? -20.680 -0.735 17.480 1.00 66.12 237 HIS A N 1
ATOM 1781 C CA . HIS A 1 237 ? -20.495 -1.565 18.672 1.00 66.12 237 HIS A CA 1
ATOM 1782 C C . HIS A 1 237 ? -19.231 -1.146 19.433 1.00 66.12 237 HIS A C 1
ATOM 1784 O O . HIS A 1 237 ? -19.299 -0.862 20.624 1.00 66.12 237 HIS A O 1
ATOM 1790 N N . ALA A 1 238 ? -18.120 -0.947 18.718 1.00 69.00 238 ALA A N 1
ATOM 1791 C CA . ALA A 1 238 ? -16.883 -0.432 19.304 1.00 69.00 238 ALA A CA 1
ATOM 1792 C C . ALA A 1 238 ? -17.047 0.991 19.882 1.00 69.00 238 ALA A C 1
ATOM 1794 O O . ALA A 1 238 ? -16.541 1.303 20.960 1.00 69.00 238 ALA A O 1
ATOM 1795 N N . ALA A 1 239 ? -17.790 1.871 19.201 1.00 70.12 239 ALA A N 1
ATOM 1796 C CA . ALA A 1 239 ? -18.087 3.207 19.713 1.00 70.12 239 ALA A CA 1
ATOM 1797 C C . ALA A 1 239 ? -18.974 3.147 20.964 1.00 70.12 239 ALA A C 1
ATOM 1799 O O . ALA A 1 239 ? -18.697 3.846 21.935 1.00 70.12 239 ALA A O 1
ATOM 1800 N N . LEU A 1 240 ? -19.998 2.291 20.981 1.00 78.62 240 LEU A N 1
ATOM 1801 C CA . LEU A 1 240 ? -20.845 2.096 22.158 1.00 78.62 240 LEU A CA 1
ATOM 1802 C C . LEU A 1 240 ? -20.058 1.544 23.344 1.00 78.62 240 LEU A C 1
ATOM 1804 O O . LEU A 1 240 ? -20.267 2.024 24.451 1.00 78.62 240 LEU A O 1
ATOM 1808 N N . ASP A 1 241 ? -19.129 0.617 23.127 1.00 79.75 241 ASP A N 1
ATOM 1809 C CA . ASP A 1 241 ? -18.296 0.063 24.196 1.00 79.75 241 ASP A CA 1
ATOM 1810 C C . ASP A 1 241 ? -17.353 1.122 24.791 1.00 79.75 241 ASP A C 1
ATOM 1812 O O . ASP A 1 241 ? -17.248 1.279 26.009 1.00 79.75 241 ASP A O 1
ATOM 1816 N N . THR A 1 242 ? -16.750 1.966 23.944 1.00 78.12 242 THR A N 1
ATOM 1817 C CA . THR A 1 242 ? -15.936 3.093 24.437 1.00 78.12 242 THR A CA 1
ATOM 1818 C C . THR A 1 242 ? -16.765 4.120 25.211 1.00 78.12 242 THR A C 1
ATOM 1820 O O . THR A 1 242 ? -16.324 4.579 26.269 1.00 78.12 242 THR A O 1
ATOM 1823 N N . VAL A 1 243 ? -17.974 4.449 24.743 1.00 83.50 243 VAL A N 1
ATOM 1824 C CA . VAL A 1 243 ? -18.896 5.354 25.445 1.00 83.50 243 VAL A CA 1
ATOM 1825 C C . VAL A 1 243 ? -19.382 4.726 26.750 1.00 83.50 243 VAL A C 1
ATOM 1827 O O . VAL A 1 243 ? -19.369 5.402 27.774 1.00 83.50 243 VAL A O 1
ATOM 1830 N N . ALA A 1 244 ? -19.732 3.440 26.761 1.00 85.69 244 ALA A N 1
ATOM 1831 C CA . ALA A 1 244 ? -20.126 2.708 27.962 1.00 85.69 244 ALA A CA 1
ATOM 1832 C C . ALA A 1 244 ? -18.988 2.677 28.993 1.00 85.69 244 ALA A C 1
ATOM 1834 O O . ALA A 1 244 ? -19.215 2.979 30.164 1.00 85.69 244 ALA A O 1
ATOM 1835 N N . GLY A 1 245 ? -17.747 2.437 28.564 1.00 84.50 245 GLY A N 1
ATOM 1836 C CA . GLY A 1 245 ? -16.569 2.482 29.432 1.00 84.50 245 GLY A CA 1
ATOM 1837 C C . GLY A 1 245 ? -16.240 3.886 29.958 1.00 84.50 245 GLY A C 1
ATOM 1838 O O . GLY A 1 245 ? -15.734 4.038 31.074 1.00 84.50 245 GLY A O 1
ATOM 1839 N N . GLN A 1 246 ? -16.528 4.945 29.197 1.00 86.81 246 GLN A N 1
ATOM 1840 C CA . GLN A 1 246 ? -16.444 6.323 29.699 1.00 86.81 246 GLN A CA 1
ATOM 1841 C C . GLN A 1 246 ? -17.559 6.627 30.703 1.00 86.81 246 GLN A C 1
ATOM 1843 O O . GLN A 1 246 ? -17.292 7.192 31.763 1.00 86.81 246 GLN A O 1
ATOM 1848 N N . LEU A 1 247 ? -18.786 6.197 30.415 1.00 88.94 247 LEU A N 1
ATOM 1849 C CA . LEU A 1 247 ? -19.937 6.383 31.291 1.00 88.94 247 LEU A CA 1
ATOM 1850 C C . LEU A 1 247 ? -19.761 5.632 32.616 1.00 88.94 247 LEU A C 1
ATOM 1852 O O . LEU A 1 247 ? -20.089 6.163 33.672 1.00 88.94 247 LEU A O 1
ATOM 1856 N N . GLN A 1 248 ? -19.159 4.443 32.584 1.00 90.81 248 GLN A N 1
ATOM 1857 C CA . GLN A 1 248 ? -18.847 3.662 33.776 1.00 90.81 248 GLN A CA 1
ATOM 1858 C C . GLN A 1 248 ? -17.788 4.341 34.654 1.00 90.81 248 GLN A C 1
ATOM 1860 O O . GLN A 1 248 ? -17.920 4.334 35.877 1.00 90.81 248 GLN A O 1
ATOM 1865 N N . ARG A 1 249 ? -16.791 5.010 34.059 1.00 85.50 249 ARG A N 1
ATOM 1866 C CA . ARG A 1 249 ? -15.843 5.855 34.808 1.00 85.50 249 ARG A CA 1
ATOM 1867 C C . ARG A 1 249 ? -16.530 7.052 35.465 1.00 85.50 249 ARG A C 1
ATOM 1869 O O . ARG A 1 249 ? -16.239 7.363 36.617 1.00 85.50 249 ARG A O 1
ATOM 1876 N N . ILE A 1 250 ? -17.471 7.691 34.768 1.00 88.00 250 ILE A N 1
ATOM 1877 C CA . ILE A 1 250 ? -18.269 8.792 35.329 1.00 88.00 250 ILE A CA 1
ATOM 1878 C C . ILE A 1 250 ? -19.152 8.285 36.478 1.00 88.00 250 ILE A C 1
ATOM 1880 O O . ILE A 1 250 ? -19.185 8.902 37.539 1.00 88.00 250 ILE A O 1
ATOM 1884 N N . ALA A 1 251 ? -19.806 7.132 36.315 1.00 89.75 251 ALA A N 1
ATOM 1885 C CA . ALA A 1 251 ? -20.622 6.513 37.357 1.00 89.75 251 ALA A CA 1
ATOM 1886 C C . ALA A 1 251 ? -19.799 6.162 38.610 1.00 89.75 251 ALA A C 1
ATOM 1888 O O . ALA A 1 251 ? -20.240 6.427 39.726 1.00 89.75 251 ALA A O 1
ATOM 1889 N N . GLN A 1 252 ? -18.580 5.637 38.438 1.00 86.50 252 GLN A N 1
ATOM 1890 C CA . GLN A 1 252 ? -17.649 5.389 39.544 1.00 86.50 252 GLN A CA 1
ATOM 1891 C C . GLN A 1 252 ? -17.243 6.682 40.265 1.00 86.50 252 GLN A C 1
ATOM 1893 O O . GLN A 1 252 ? -17.158 6.693 41.494 1.00 86.50 252 GLN A O 1
ATOM 1898 N N . LEU A 1 253 ? -17.031 7.779 39.528 1.00 84.44 253 LEU A N 1
ATOM 1899 C CA . LEU A 1 253 ? -16.770 9.091 40.127 1.00 84.44 253 LEU A CA 1
ATOM 1900 C C . LEU A 1 253 ? -17.956 9.577 40.970 1.00 84.44 253 LEU A C 1
ATOM 1902 O O . LEU A 1 253 ? -17.746 10.057 42.082 1.00 84.44 253 LEU A O 1
ATOM 1906 N N . ILE A 1 254 ? -19.184 9.430 40.467 1.00 90.25 254 ILE A N 1
ATOM 1907 C CA . ILE A 1 254 ? -20.404 9.861 41.165 1.00 90.25 254 ILE A CA 1
ATOM 1908 C C . ILE A 1 254 ? -20.632 9.029 42.434 1.00 90.25 254 ILE A C 1
ATOM 1910 O O . ILE A 1 254 ? -20.883 9.596 43.492 1.00 90.25 254 ILE A O 1
ATOM 1914 N N . GLN A 1 255 ? -20.472 7.703 42.375 1.00 88.31 255 GLN A N 1
ATOM 1915 C CA . GLN A 1 255 ? -20.595 6.838 43.560 1.00 88.31 255 GLN A CA 1
ATOM 1916 C C . GLN A 1 255 ? -19.566 7.180 44.646 1.00 88.31 255 GLN A C 1
ATOM 1918 O O . GLN A 1 255 ? -19.866 7.125 45.839 1.00 88.31 255 GLN A O 1
ATOM 1923 N N . MET A 1 256 ? -18.351 7.564 44.249 1.00 75.00 256 MET A N 1
ATOM 1924 C CA . MET A 1 256 ? -17.327 8.037 45.182 1.00 75.00 256 MET A CA 1
ATOM 1925 C C . MET A 1 256 ? -17.674 9.405 45.777 1.00 75.00 256 MET A C 1
ATOM 1927 O O . MET A 1 256 ? -17.449 9.608 46.965 1.00 75.00 256 MET A O 1
ATOM 1931 N N . GLN A 1 257 ? -18.230 10.334 44.991 1.00 85.12 257 GLN A N 1
ATOM 1932 C CA . GLN A 1 257 ? -18.708 11.623 45.508 1.00 85.12 257 GLN A CA 1
ATOM 1933 C C . GLN A 1 257 ? -19.813 11.424 46.547 1.00 85.12 257 GLN A C 1
ATOM 1935 O O . GLN A 1 257 ? -19.726 11.989 47.632 1.00 85.12 257 GLN A O 1
ATOM 1940 N N . ASP A 1 258 ? -20.785 10.561 46.258 1.00 86.69 258 ASP A N 1
ATOM 1941 C CA . ASP A 1 258 ? -21.862 10.215 47.190 1.00 86.69 258 ASP A CA 1
ATOM 1942 C C . ASP A 1 258 ? -21.313 9.573 48.478 1.00 86.69 258 ASP A C 1
ATOM 1944 O O . ASP A 1 258 ? -21.687 9.947 49.588 1.00 86.69 258 ASP A O 1
ATOM 1948 N N . SER A 1 259 ? -20.302 8.705 48.346 1.00 77.19 259 SER A N 1
ATOM 1949 C CA . SER A 1 259 ? -19.596 8.111 49.490 1.00 77.19 259 SER A CA 1
ATOM 1950 C C . SER A 1 259 ? -18.849 9.145 50.342 1.00 77.19 259 SER A C 1
ATOM 1952 O O . SER A 1 259 ? -18.777 8.991 51.555 1.00 77.19 259 SER A O 1
ATOM 1954 N N . VAL A 1 260 ? -18.290 10.200 49.737 1.00 78.69 260 VAL A N 1
ATOM 1955 C CA . VAL A 1 260 ? -17.609 11.289 50.463 1.00 78.69 260 VAL A CA 1
ATOM 1956 C C . VAL A 1 260 ? -18.612 12.208 51.158 1.00 78.69 260 VAL A C 1
ATOM 1958 O O . VAL A 1 260 ? -18.352 12.637 52.279 1.00 78.69 260 VAL A O 1
ATOM 1961 N N . LEU A 1 261 ? -19.756 12.495 50.529 1.00 81.19 261 LEU A N 1
ATOM 1962 C CA . LEU A 1 261 ? -20.826 13.289 51.140 1.00 81.19 261 LEU A CA 1
ATOM 1963 C C . LEU A 1 261 ? -21.529 12.547 52.289 1.00 81.19 261 LEU A C 1
ATOM 1965 O O . LEU A 1 261 ? -21.958 13.189 53.245 1.00 81.19 261 LEU A O 1
ATOM 1969 N N . GLY A 1 262 ? -21.630 11.217 52.214 1.00 79.75 262 GLY A N 1
ATOM 1970 C CA . GLY A 1 262 ? -22.187 10.373 53.276 1.00 79.75 262 GLY A CA 1
ATOM 1971 C C . GLY A 1 262 ? -21.197 9.981 54.382 1.00 79.75 262 GLY A C 1
ATOM 1972 O O . GLY A 1 262 ? -21.616 9.427 55.401 1.00 79.75 262 GLY A O 1
ATOM 1973 N N . ALA A 1 263 ? -19.898 10.243 54.205 1.00 75.44 263 ALA A N 1
ATOM 1974 C CA . ALA A 1 263 ? -18.865 9.874 55.170 1.00 75.44 263 ALA A CA 1
ATOM 1975 C C . ALA A 1 263 ? -18.826 10.825 56.376 1.00 75.44 263 ALA A C 1
ATOM 1977 O O . ALA A 1 263 ? -19.055 12.032 56.279 1.00 75.44 263 ALA A O 1
ATOM 1978 N N . ARG A 1 264 ? -18.498 10.268 57.546 1.00 70.44 264 ARG A N 1
ATOM 1979 C CA . ARG A 1 264 ? -18.348 11.033 58.793 1.00 70.44 264 ARG A CA 1
ATOM 1980 C C . ARG A 1 264 ? -17.062 11.873 58.732 1.00 70.44 264 ARG A C 1
ATOM 1982 O O . ARG A 1 264 ? -16.079 11.425 58.143 1.00 70.44 264 ARG A O 1
ATOM 1989 N N . PRO A 1 265 ? -17.009 13.055 59.377 1.00 66.56 265 PRO A N 1
ATOM 1990 C CA . PRO A 1 265 ? -15.863 13.972 59.294 1.00 66.56 265 PRO A CA 1
ATOM 1991 C C . PRO A 1 265 ? -14.529 13.371 59.776 1.00 66.56 265 PRO A C 1
ATOM 1993 O O . PRO A 1 265 ? -13.464 13.853 59.401 1.00 66.56 265 PRO A O 1
ATOM 1996 N N . GLU A 1 266 ? -14.574 12.292 60.558 1.00 64.44 266 GLU A N 1
ATOM 1997 C CA . GLU A 1 266 ? -13.410 11.536 61.035 1.00 64.44 266 GLU A CA 1
ATOM 1998 C C . GLU A 1 266 ? -12.684 10.777 59.899 1.00 64.44 266 GLU A C 1
ATOM 2000 O O . GLU A 1 266 ? -11.457 10.650 59.919 1.00 64.44 266 GLU A O 1
ATOM 2005 N N . GLU A 1 267 ? -13.409 10.347 58.857 1.00 57.56 267 GLU A N 1
ATOM 2006 C CA . GLU A 1 267 ? -12.877 9.591 57.708 1.00 57.56 267 GLU A CA 1
ATOM 2007 C C . GLU A 1 267 ? -12.340 10.485 56.570 1.00 57.56 267 GLU A C 1
ATOM 2009 O O . GLU A 1 267 ? -11.644 10.000 55.675 1.00 57.56 267 GLU A O 1
ATOM 2014 N N . LEU A 1 268 ? -12.614 11.798 56.620 1.00 61.47 268 LEU A N 1
ATOM 2015 C CA . LEU A 1 268 ? -12.102 12.811 55.681 1.00 61.47 268 LEU A CA 1
ATOM 2016 C C . LEU A 1 268 ? -10.728 13.383 56.076 1.00 61.47 268 LEU A C 1
ATOM 2018 O O . LEU A 1 268 ? -10.219 14.303 55.429 1.00 61.47 268 LEU A O 1
ATOM 2022 N N . THR A 1 269 ? -10.108 12.863 57.134 1.00 68.62 269 THR A N 1
ATOM 2023 C CA . THR A 1 269 ? -8.761 13.280 57.531 1.00 68.62 269 THR A CA 1
ATOM 2024 C C . THR A 1 269 ? -7.732 12.917 56.453 1.00 68.62 269 THR A C 1
ATOM 2026 O O . THR A 1 269 ? -7.935 12.022 55.635 1.00 68.62 269 THR A O 1
ATOM 2029 N N . ARG A 1 270 ? -6.613 13.652 56.413 1.00 58.94 270 ARG A N 1
ATOM 2030 C CA . ARG A 1 270 ? -5.618 13.660 55.317 1.00 58.94 270 ARG A CA 1
ATOM 2031 C C . ARG A 1 270 ? -5.026 12.277 54.965 1.00 58.94 270 ARG A C 1
ATOM 2033 O O . ARG A 1 270 ? -4.532 12.115 53.852 1.00 58.94 270 ARG A O 1
ATOM 2040 N N . ASP A 1 271 ? -5.138 11.303 55.873 1.00 59.88 271 ASP A N 1
ATOM 2041 C CA . ASP A 1 271 ? -4.698 9.904 55.729 1.00 59.88 271 ASP A CA 1
ATOM 2042 C C . ASP A 1 271 ? -5.841 8.889 55.511 1.00 59.88 271 ASP A C 1
ATOM 2044 O O . ASP A 1 271 ? -5.611 7.676 55.461 1.00 59.88 271 ASP A O 1
ATOM 2048 N N . GLY A 1 272 ? -7.075 9.364 55.335 1.00 63.62 272 GLY A N 1
ATOM 2049 C CA . GLY A 1 272 ? -8.261 8.542 55.124 1.00 63.62 272 GLY A CA 1
ATOM 2050 C C . GLY A 1 272 ? -8.142 7.627 53.901 1.00 63.62 272 GLY A C 1
ATOM 2051 O O . GLY A 1 272 ? -7.677 8.013 52.821 1.00 63.62 272 GLY A O 1
ATOM 2052 N N . THR A 1 273 ? -8.605 6.387 54.050 1.00 67.50 273 THR A N 1
ATOM 2053 C CA . THR A 1 273 ? -8.602 5.351 53.001 1.00 67.50 273 THR A CA 1
ATOM 2054 C C . THR A 1 273 ? -9.331 5.794 51.724 1.00 67.50 273 THR A C 1
ATOM 2056 O O . THR A 1 273 ? -8.942 5.391 50.623 1.00 67.50 273 THR A O 1
ATOM 2059 N N . LEU A 1 274 ? -10.322 6.683 51.849 1.00 62.62 274 LEU A N 1
ATOM 2060 C CA . LEU A 1 274 ? -11.060 7.308 50.744 1.00 62.62 274 LEU A CA 1
ATOM 2061 C C . LEU A 1 274 ? -10.196 8.258 49.898 1.00 62.62 274 LEU A C 1
ATOM 2063 O O . LEU A 1 274 ? -10.233 8.189 48.669 1.00 62.62 274 LEU A O 1
ATOM 2067 N N . ILE A 1 275 ? -9.347 9.080 50.524 1.00 67.31 275 ILE A N 1
ATOM 2068 C CA . ILE A 1 275 ? -8.463 10.021 49.812 1.00 67.31 275 ILE A CA 1
ATOM 2069 C C . ILE A 1 275 ? -7.380 9.262 49.028 1.00 67.31 275 ILE A C 1
ATOM 2071 O O . ILE A 1 275 ? -7.041 9.637 47.901 1.00 67.31 275 ILE A O 1
ATOM 2075 N N . ARG A 1 276 ? -6.871 8.144 49.566 1.00 67.25 276 ARG A N 1
ATOM 2076 C CA . ARG A 1 276 ? -5.910 7.282 48.847 1.00 67.25 276 ARG A CA 1
ATOM 2077 C C . ARG A 1 276 ? -6.548 6.586 47.643 1.00 67.25 276 ARG A C 1
ATOM 2079 O O . ARG A 1 276 ? -5.923 6.553 46.585 1.00 67.25 276 ARG A O 1
ATOM 2086 N N . LYS A 1 277 ? -7.790 6.099 47.765 1.00 67.56 277 LYS A N 1
ATOM 2087 C CA . LYS A 1 277 ? -8.556 5.556 46.626 1.00 67.56 277 LYS A CA 1
ATOM 2088 C C . LYS A 1 277 ? -8.792 6.610 45.543 1.00 67.56 277 LYS A C 1
ATOM 2090 O O . LYS A 1 277 ? -8.603 6.312 44.369 1.00 67.56 277 LYS A O 1
ATOM 2095 N N . PHE A 1 278 ? -9.116 7.845 45.926 1.00 66.44 278 PHE A N 1
ATOM 2096 C CA . PHE A 1 278 ? -9.300 8.953 44.985 1.00 66.44 278 PHE A CA 1
ATOM 2097 C C . PHE A 1 278 ? -8.015 9.292 44.214 1.00 66.44 278 PHE A C 1
ATOM 2099 O O . PHE A 1 278 ? -8.044 9.482 42.999 1.00 66.44 278 PHE A O 1
ATOM 2106 N N . LYS A 1 279 ? -6.866 9.323 44.900 1.00 68.38 279 LYS A N 1
ATOM 2107 C CA . LYS A 1 279 ? -5.569 9.590 44.261 1.00 68.38 279 LYS A CA 1
ATOM 2108 C C . LYS A 1 279 ? -5.135 8.458 43.319 1.00 68.38 279 LYS A C 1
ATOM 2110 O O . LYS A 1 279 ? -4.535 8.747 42.292 1.00 68.38 279 LYS A O 1
ATOM 2115 N N . ALA A 1 280 ? -5.468 7.206 43.641 1.00 67.25 280 ALA A N 1
ATOM 2116 C CA . ALA A 1 280 ? -5.150 6.034 42.822 1.00 67.25 280 ALA A CA 1
ATOM 2117 C C . ALA A 1 280 ? -6.008 5.908 41.550 1.00 67.25 280 ALA A C 1
ATOM 2119 O O . ALA A 1 280 ? -5.540 5.346 40.574 1.00 67.25 280 ALA A O 1
ATOM 2120 N N . LEU A 1 281 ? -7.240 6.428 41.549 1.00 59.31 281 LEU A N 1
ATOM 2121 C CA . LEU A 1 281 ? -8.142 6.402 40.384 1.00 59.31 281 LEU A CA 1
ATOM 2122 C C . LEU A 1 281 ? -7.918 7.571 39.409 1.00 59.31 281 LEU A C 1
ATOM 2124 O O . LEU A 1 281 ? -8.452 7.566 38.303 1.00 59.31 281 LEU A O 1
ATOM 2128 N N . ARG A 1 282 ? -7.179 8.599 39.846 1.00 61.19 282 ARG A N 1
ATOM 2129 C CA . ARG A 1 282 ? -6.814 9.771 39.037 1.00 61.19 282 ARG A CA 1
ATOM 2130 C C . ARG A 1 282 ? -5.467 9.604 38.317 1.00 61.19 282 ARG A C 1
ATOM 2132 O O . ARG A 1 282 ? -5.200 10.382 37.403 1.00 61.19 282 ARG A O 1
ATOM 2139 N N . ALA A 1 283 ? -4.637 8.659 38.764 1.00 49.12 283 ALA A N 1
ATOM 2140 C CA . ALA A 1 283 ? -3.400 8.243 38.101 1.00 49.12 283 ALA A CA 1
ATOM 2141 C C . ALA A 1 283 ? -3.713 7.208 37.014 1.00 49.12 283 ALA A C 1
ATOM 2143 O O . ALA A 1 283 ? -3.049 7.273 35.958 1.00 49.12 283 ALA A O 1
#

pLDDT: mean 70.29, std 16.88, range [28.77, 93.62]

Organism: NCBI:txid1033008

Sequence (283 aa):
MVARETKFCLAEDSTVTLNPETLLPREKSLGSPSPPPESYTLLSSMPAWCWVATLASFIILLSNASLRTIGVTGFFALLTSLLLPPYLPVQLTIFLLSTLVAGLLSGWGIGIGAMRAANAQIQASIKTNPVFQANPALAQPTAVFSGWFLGARSTAMYCAFHGLGAFIFGAMRAYAVKLTFMSIFGTIALDVFCMSVGPLFPSKRYTRLNSMAIAVGCYIAIVIVTTLFIFPETMSHAALDTVAGQLQRIAQLIQMQDSVLGARPEELTRDGTLIRKFKALRA

Solvent-accessible surface area (backbone atoms only — not comparable to full-atom values): 16632 Å² total; per-residue (Å²): 136,84,87,79,89,89,82,82,84,86,83,89,85,80,92,75,91,78,83,93,81,83,90,76,85,82,74,88,79,82,86,74,88,74,80,74,73,78,80,59,57,68,69,71,63,57,56,72,62,55,56,50,52,54,50,52,48,50,53,56,64,69,34,71,72,45,52,76,72,33,47,82,34,41,56,54,24,47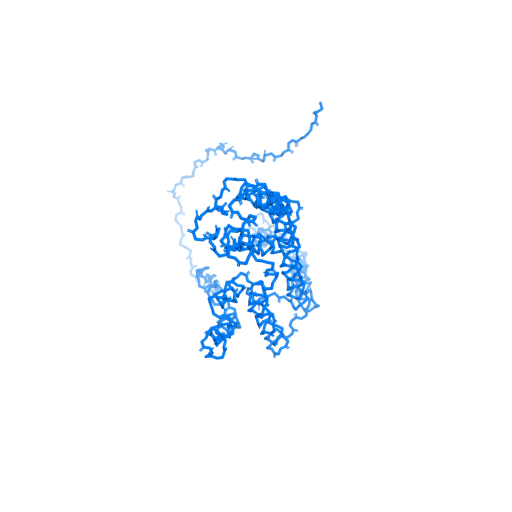,52,48,49,71,76,55,61,83,82,58,43,53,67,60,45,53,52,51,54,52,37,36,54,52,11,40,53,52,13,47,54,53,37,53,52,35,53,53,56,33,49,53,55,51,53,55,58,47,73,73,32,70,78,38,67,77,41,66,87,54,36,61,65,52,35,55,77,67,46,64,51,65,36,71,71,43,48,49,44,33,50,50,48,47,51,52,51,46,48,53,34,49,50,44,40,75,78,36,65,92,48,36,61,20,27,53,44,15,43,52,41,29,46,53,42,38,69,73,39,57,51,74,50,104,59,96,68,86,61,69,57,51,37,43,52,50,28,44,48,54,42,52,52,51,50,53,51,51,48,61,71,75,60,69,51,44,63,66,57,58,49,48,51,54,49,48,56,51,49,50,54,51,50,53,52,50,56,49,51,53,50,59,73,72,47,58,79,80,56,71,42,99,82,21,72,62,59,54,52,54,57,62,75,74,107

Foldseek 3Di:
DDDDDDDDDDDDDDDDDDDDDDDDDDDDDDDDDDDPPPPCCVVPPPPCLLVVLLVVLVVLVPDPVLCVQQPPLLVLLNVCSVVQRLPDAPVLSVVLLVLLVLLLVLLLVLLLVLLVVLLVVVVVVLVPDVVCVVPVPCNFVVCLVVQVLVDPVQLVSLVVSLVVLLVVLVVCCVPPVVSVSSSVSNNVSNCCSSPVPRRRHNDPCSCPCVSNVVSSVVSSVSSNCSCVPVDNPHPVNVVVVVVVVVVVLVVVVVVLVVVVVPDDPVQVPPPHPSVVVVVVSVD

InterPro domains:
  IPR018823 Putative ER transporter, 6TM, N-terminal [PF10337] (50-267)